Protein AF-A0AAD6DIY9-F1 (afdb_monomer_lite)

InterPro domains:
  IPR036188 FAD/NAD(P)-binding domain superfamily [G3DSA:3.50.50.60] (58-251)
  IPR036188 FAD/NAD(P)-binding domain superfamily [SSF51905] (36-240)

Structure (mmCIF, N/CA/C/O backbone):
data_AF-A0AAD6DIY9-F1
#
_entry.id   AF-A0AAD6DIY9-F1
#
loop_
_atom_site.group_PDB
_atom_site.id
_atom_site.type_symbol
_atom_site.label_atom_id
_atom_site.label_alt_id
_atom_site.label_comp_id
_atom_site.label_asym_id
_atom_site.label_entity_id
_atom_site.label_seq_id
_atom_site.pdbx_PDB_ins_code
_atom_site.Cartn_x
_atom_site.Cartn_y
_atom_site.Cartn_z
_atom_site.occupancy
_atom_site.B_iso_or_equiv
_atom_site.auth_seq_id
_atom_site.auth_comp_id
_atom_site.auth_asym_id
_atom_site.auth_atom_id
_atom_site.pdbx_PDB_model_num
ATOM 1 N N . MET A 1 1 ? 6.997 5.566 13.241 1.00 84.62 1 MET A N 1
ATOM 2 C CA . MET A 1 1 ? 6.809 5.668 14.706 1.00 84.62 1 MET A CA 1
ATOM 3 C C . MET A 1 1 ? 7.403 4.411 15.319 1.00 84.62 1 MET A C 1
ATOM 5 O O . MET A 1 1 ? 6.908 3.325 15.034 1.00 84.62 1 MET A O 1
ATOM 9 N N . TYR A 1 2 ? 8.516 4.546 16.038 1.00 92.19 2 TYR A N 1
ATOM 10 C CA . TYR A 1 2 ? 9.198 3.411 16.667 1.00 92.19 2 TYR A CA 1
ATOM 11 C C . TYR A 1 2 ? 8.390 2.888 17.855 1.00 92.19 2 TYR A C 1
ATOM 13 O O . TYR A 1 2 ? 7.738 3.678 18.546 1.00 92.19 2 TYR A O 1
ATOM 21 N N . LYS A 1 3 ? 8.449 1.575 18.084 1.00 91.19 3 LYS A N 1
ATOM 22 C CA . LYS A 1 3 ? 7.946 0.966 19.320 1.00 91.19 3 LYS A CA 1
ATOM 23 C C . LYS A 1 3 ? 8.728 1.502 20.509 1.00 91.19 3 LYS A C 1
ATOM 25 O O . LYS A 1 3 ? 9.908 1.821 20.369 1.00 91.19 3 LYS A O 1
ATOM 30 N N . ASP A 1 4 ? 8.047 1.643 21.640 1.00 89.19 4 ASP A N 1
ATOM 31 C CA . ASP A 1 4 ? 8.627 2.014 22.938 1.00 89.19 4 ASP A CA 1
ATOM 32 C C . ASP A 1 4 ? 9.376 3.358 22.970 1.00 89.19 4 ASP A C 1
ATOM 34 O O . ASP A 1 4 ? 10.025 3.706 23.953 1.00 89.19 4 ASP A O 1
ATOM 38 N N . HIS A 1 5 ? 9.260 4.159 21.910 1.00 93.88 5 HIS A N 1
ATOM 39 C CA . HIS A 1 5 ? 9.851 5.485 21.856 1.00 93.88 5 HIS A CA 1
ATOM 40 C C . HIS A 1 5 ? 9.106 6.428 22.820 1.00 93.88 5 HIS A C 1
ATOM 42 O O . HIS A 1 5 ? 7.873 6.408 22.835 1.00 93.88 5 HIS A O 1
ATOM 48 N N . PRO A 1 6 ? 9.780 7.339 23.551 1.00 94.62 6 PRO A N 1
ATOM 49 C CA . PRO A 1 6 ? 9.115 8.228 24.514 1.00 94.62 6 PRO A CA 1
ATOM 50 C C . PRO A 1 6 ? 7.932 9.018 23.931 1.00 94.62 6 PRO A C 1
ATOM 52 O O . PRO A 1 6 ? 6.869 9.099 24.538 1.00 94.62 6 PRO A O 1
ATOM 55 N N . MET A 1 7 ? 8.066 9.531 22.701 1.00 92.69 7 MET A N 1
ATOM 56 C CA . MET A 1 7 ? 6.950 10.188 21.994 1.00 92.69 7 MET A CA 1
ATOM 57 C C . MET A 1 7 ? 5.753 9.260 21.735 1.00 92.69 7 MET A C 1
ATOM 59 O O . MET A 1 7 ? 4.614 9.712 21.753 1.00 92.69 7 MET A O 1
ATOM 63 N N . GLN A 1 8 ? 5.994 7.973 21.478 1.00 93.38 8 GLN A N 1
ATOM 64 C CA . GLN A 1 8 ? 4.938 6.988 21.252 1.00 93.38 8 GLN A CA 1
ATOM 65 C C . GLN A 1 8 ? 4.194 6.688 22.562 1.00 93.38 8 GLN A C 1
ATOM 67 O O . GLN A 1 8 ? 2.964 6.650 22.563 1.00 93.38 8 GLN A O 1
ATOM 72 N N . GLN A 1 9 ? 4.916 6.556 23.677 1.00 92.56 9 GLN A N 1
ATOM 73 C CA . GLN A 1 9 ? 4.319 6.384 25.004 1.00 92.56 9 GLN A CA 1
ATOM 74 C C . GLN A 1 9 ? 3.496 7.615 25.409 1.00 92.56 9 GLN A C 1
ATOM 76 O O . GLN A 1 9 ? 2.357 7.477 25.854 1.00 92.56 9 GLN A O 1
ATOM 81 N N . GLY A 1 10 ? 4.031 8.818 25.170 1.00 94.25 10 GLY A N 1
ATOM 82 C CA . GLY A 1 10 ? 3.307 10.073 25.377 1.00 94.25 10 GLY A CA 1
ATOM 83 C C . GLY A 1 10 ? 2.039 10.165 24.523 1.00 94.25 10 GLY A C 1
ATOM 84 O O . GLY A 1 10 ? 0.981 10.525 25.033 1.00 94.25 10 GLY A O 1
ATOM 85 N N . LEU A 1 11 ? 2.107 9.758 23.250 1.00 93.62 11 LEU A N 1
ATOM 86 C CA . LEU A 1 11 ? 0.934 9.695 22.377 1.00 93.62 11 LEU A CA 1
ATOM 87 C C . LEU A 1 11 ? -0.108 8.691 22.890 1.00 93.62 11 LEU A C 1
ATOM 89 O O . LEU A 1 11 ? -1.295 8.997 22.870 1.00 93.62 11 LEU A O 1
ATOM 93 N N . LYS A 1 12 ? 0.311 7.518 23.382 1.00 92.94 12 LYS A N 1
ATOM 94 C CA . LYS A 1 12 ? -0.602 6.534 23.988 1.00 92.94 12 LYS A CA 1
ATOM 95 C C . LYS A 1 12 ? -1.336 7.123 25.190 1.00 92.94 12 LYS A C 1
ATOM 97 O O . LYS A 1 12 ? -2.553 6.978 25.272 1.00 92.94 12 LYS A O 1
ATOM 102 N N . ALA A 1 13 ? -0.619 7.808 26.080 1.00 93.56 13 ALA A N 1
ATOM 103 C CA . ALA A 1 13 ? -1.216 8.470 27.236 1.00 93.56 13 ALA A CA 1
ATOM 104 C C . ALA A 1 13 ? -2.209 9.567 26.817 1.00 93.56 13 ALA A C 1
ATOM 106 O O . ALA A 1 13 ? -3.333 9.586 27.311 1.00 93.56 13 ALA A O 1
ATOM 107 N N . LEU A 1 14 ? -1.835 10.419 25.854 1.00 94.56 14 LEU A N 1
ATOM 108 C CA . LEU A 1 14 ? -2.702 11.483 25.343 1.00 94.56 14 LEU A CA 1
ATOM 109 C C . LEU A 1 14 ? -3.972 10.928 24.686 1.00 94.56 14 LEU A C 1
ATOM 111 O O . LEU A 1 14 ? -5.070 11.390 24.987 1.00 94.56 14 LEU A O 1
ATOM 115 N N . CYS A 1 15 ? -3.839 9.924 23.813 1.00 93.62 15 CYS A N 1
ATOM 116 C CA . CYS A 1 15 ? -4.988 9.275 23.184 1.00 93.62 15 CYS A CA 1
ATOM 117 C C . CYS A 1 15 ? -5.909 8.650 24.235 1.00 93.62 15 CYS A C 1
ATOM 119 O O . CYS A 1 15 ? -7.122 8.822 24.150 1.00 93.62 15 CYS A O 1
ATOM 121 N N . ARG A 1 16 ? -5.348 7.969 25.242 1.00 93.38 16 ARG A N 1
ATOM 122 C CA . ARG A 1 16 ? -6.137 7.376 26.325 1.00 93.38 16 ARG A CA 1
ATOM 123 C C . ARG A 1 16 ? -6.906 8.438 27.108 1.00 93.38 16 ARG A C 1
ATOM 125 O O . ARG A 1 16 ? -8.111 8.292 27.266 1.00 93.38 16 ARG A O 1
ATOM 132 N N . GLN A 1 17 ? -6.241 9.516 27.521 1.00 94.69 17 GLN A N 1
ATOM 133 C CA . GLN A 1 17 ? -6.885 10.617 28.236 1.00 94.69 17 GLN A CA 1
ATOM 134 C C . GLN A 1 17 ? -8.038 11.222 27.418 1.00 94.69 17 GLN A C 1
ATOM 136 O O . GLN A 1 17 ? -9.142 11.385 27.928 1.00 94.69 17 GLN A O 1
ATOM 141 N N . GLN A 1 18 ? -7.810 11.507 26.132 1.00 94.12 18 GLN A N 1
ATOM 142 C CA . GLN A 1 18 ? -8.850 12.051 25.255 1.00 94.12 18 GLN A CA 1
ATOM 143 C C . GLN A 1 18 ? -10.039 11.098 25.102 1.00 94.12 18 GLN A C 1
ATOM 145 O O . GLN A 1 18 ? -11.187 11.539 25.086 1.00 94.12 18 GLN A O 1
ATOM 150 N N . MET A 1 19 ? -9.784 9.793 24.986 1.00 94.19 19 MET A N 1
ATOM 151 C CA . MET A 1 19 ? -10.850 8.794 24.920 1.00 94.19 19 MET A CA 1
ATOM 152 C C . MET A 1 19 ? -11.655 8.754 26.221 1.00 94.19 19 MET A C 1
ATOM 154 O O . MET A 1 19 ? -12.880 8.786 26.155 1.00 94.19 19 MET A O 1
ATOM 158 N N . GLU A 1 20 ? -10.992 8.749 27.382 1.00 94.44 20 GLU A N 1
ATOM 159 C CA . GLU A 1 20 ? -11.628 8.776 28.710 1.00 94.44 20 GLU A CA 1
ATOM 160 C C . GLU A 1 20 ? -12.515 10.018 28.902 1.00 94.44 20 GLU A C 1
ATOM 162 O O . GLU A 1 20 ? -13.628 9.921 29.421 1.00 94.44 20 GLU A O 1
ATOM 167 N N . GLU A 1 21 ? -12.058 11.185 28.444 1.00 94.69 21 GLU A N 1
ATOM 168 C CA . GLU A 1 21 ? -12.837 12.425 28.483 1.00 94.69 21 GLU A CA 1
ATOM 169 C C . GLU A 1 21 ? -14.088 12.346 27.596 1.00 94.69 21 GLU A C 1
ATOM 171 O O . GLU A 1 21 ? -15.182 12.692 28.049 1.00 94.69 21 GLU A O 1
ATOM 176 N N . ARG A 1 22 ? -13.953 11.847 26.361 1.00 94.31 22 ARG A N 1
ATOM 177 C CA . ARG A 1 22 ? -15.054 11.787 25.383 1.00 94.31 22 ARG A CA 1
ATOM 178 C C . ARG A 1 22 ? -16.129 10.758 25.728 1.00 94.31 22 ARG A C 1
ATOM 180 O O . ARG A 1 22 ? -17.297 10.984 25.428 1.00 94.31 22 ARG A O 1
ATOM 187 N N . VAL A 1 23 ? -15.773 9.650 26.381 1.00 94.81 23 VAL A N 1
ATOM 188 C CA . VAL A 1 23 ? -16.751 8.612 26.765 1.00 94.81 23 VAL A CA 1
ATOM 189 C C . VAL A 1 23 ? -17.427 8.866 28.112 1.00 94.81 23 VAL A C 1
ATOM 191 O O . VAL A 1 23 ? -18.332 8.122 28.477 1.00 94.81 23 VAL A O 1
ATOM 194 N N . ARG A 1 24 ? -17.048 9.918 28.853 1.00 92.06 24 ARG A N 1
ATOM 195 C CA . ARG A 1 24 ? -17.583 10.208 30.198 1.00 92.06 24 ARG A CA 1
ATOM 196 C C . ARG A 1 24 ? -19.111 10.338 30.241 1.00 92.06 24 ARG A C 1
ATOM 198 O O . ARG A 1 24 ? -19.715 10.052 31.268 1.00 92.06 24 ARG A O 1
ATOM 205 N N . GLY A 1 25 ? -19.731 10.789 29.150 1.00 90.00 25 GLY A N 1
ATOM 206 C CA . GLY A 1 25 ? -21.188 10.916 29.040 1.00 90.00 25 GLY A CA 1
ATOM 207 C C . GLY A 1 25 ? -21.929 9.601 28.772 1.00 90.00 25 GLY A C 1
ATOM 208 O O . GLY A 1 25 ? -23.158 9.590 28.810 1.00 90.00 25 GLY A O 1
ATOM 209 N N . ASN A 1 26 ? -21.217 8.506 28.490 1.00 93.31 26 ASN A N 1
ATOM 210 C CA . ASN A 1 26 ? -21.827 7.221 28.182 1.00 93.31 26 ASN A CA 1
ATOM 211 C C . ASN A 1 26 ? -22.249 6.497 29.472 1.00 93.31 26 ASN A C 1
ATOM 213 O O . ASN A 1 26 ? -21.460 6.344 30.404 1.00 93.31 26 ASN A O 1
ATOM 217 N N . LYS A 1 27 ? -23.514 6.070 29.523 1.00 92.00 27 LYS A N 1
ATOM 218 C CA . LYS A 1 27 ? -24.125 5.426 30.695 1.00 92.00 27 LYS A CA 1
ATOM 219 C C . LYS A 1 27 ? -23.908 3.908 30.726 1.00 92.00 27 LYS A C 1
ATOM 221 O O . LYS A 1 27 ? -24.185 3.298 31.756 1.00 92.00 27 LYS A O 1
ATOM 226 N N . ASP A 1 28 ? -23.448 3.305 29.629 1.00 94.00 28 ASP A N 1
ATOM 227 C CA . ASP A 1 28 ? -23.211 1.867 29.516 1.00 94.00 28 ASP A CA 1
ATOM 228 C C . ASP A 1 28 ? -21.757 1.522 29.914 1.00 94.00 28 ASP A C 1
ATOM 230 O O . ASP A 1 28 ? -20.812 1.832 29.176 1.00 94.00 28 ASP A O 1
ATOM 234 N N . PRO A 1 29 ? -21.541 0.879 31.081 1.00 92.94 29 PRO A N 1
ATOM 235 C CA . PRO A 1 29 ? -20.202 0.550 31.556 1.00 92.94 29 PRO A CA 1
ATOM 236 C C . PRO A 1 29 ? -19.492 -0.499 30.689 1.00 92.94 29 PRO A C 1
ATOM 238 O O . PRO A 1 29 ? -18.260 -0.489 30.636 1.00 92.94 29 PRO A O 1
ATOM 241 N N . GLU A 1 30 ? -20.221 -1.383 29.996 1.00 93.25 30 GLU A N 1
ATOM 242 C CA . GLU A 1 30 ? -19.615 -2.359 29.085 1.00 93.25 30 GLU A CA 1
ATOM 243 C C . GLU A 1 30 ? -19.040 -1.642 27.861 1.00 93.25 30 GLU A C 1
ATOM 245 O O . GLU A 1 30 ? -17.882 -1.870 27.500 1.00 93.25 30 GLU A O 1
ATOM 250 N N . VAL A 1 31 ? -19.798 -0.710 27.274 1.00 93.38 31 VAL A N 1
ATOM 251 C CA . VAL A 1 31 ? -19.335 0.110 26.145 1.00 93.38 31 VAL A CA 1
ATOM 252 C C . VAL A 1 31 ? -18.095 0.916 26.514 1.00 93.38 31 VAL A C 1
ATOM 254 O O . VAL A 1 31 ? -17.092 0.866 25.797 1.00 93.38 31 VAL A O 1
ATOM 257 N N . VAL A 1 32 ? -18.129 1.620 27.650 1.00 94.44 32 VAL A N 1
ATOM 258 C CA . VAL A 1 32 ? -16.983 2.404 28.135 1.00 94.44 32 VAL A CA 1
ATOM 259 C C . VAL A 1 32 ? -15.761 1.508 28.327 1.00 94.44 32 VAL A C 1
ATOM 261 O O . VAL A 1 32 ? -14.676 1.835 27.842 1.00 94.44 32 VAL A O 1
ATOM 264 N N . SER A 1 33 ? -15.930 0.352 28.975 1.00 93.62 33 SER A N 1
ATOM 265 C CA . SER A 1 33 ? -14.833 -0.592 29.186 1.00 93.62 33 SER A CA 1
ATOM 266 C C . SER A 1 33 ? -14.247 -1.084 27.863 1.00 93.62 33 SER A C 1
ATOM 268 O O . SER A 1 33 ? -13.029 -1.084 27.715 1.00 93.62 33 SER A O 1
ATOM 270 N N . ARG A 1 34 ? -15.078 -1.460 26.884 1.00 91.81 34 ARG A N 1
ATOM 271 C CA . ARG A 1 34 ? -14.623 -1.959 25.575 1.00 91.81 34 ARG A CA 1
ATOM 272 C C . ARG A 1 34 ? -13.898 -0.905 24.747 1.00 91.81 34 ARG A C 1
ATOM 274 O O . ARG A 1 34 ? -12.965 -1.245 24.026 1.00 91.81 34 ARG A O 1
ATOM 281 N N . ILE A 1 35 ? -14.310 0.357 24.842 1.00 91.38 35 ILE A N 1
ATOM 282 C CA . ILE A 1 35 ? -13.635 1.460 24.151 1.00 91.38 35 ILE A CA 1
ATOM 283 C C . ILE A 1 35 ? -12.256 1.726 24.771 1.00 91.38 35 ILE A C 1
ATOM 285 O O . ILE A 1 35 ? -11.305 1.984 24.038 1.00 91.38 35 ILE A O 1
ATOM 289 N N . LEU A 1 36 ? -12.132 1.669 26.101 1.00 92.00 36 LEU A N 1
ATOM 290 C CA . LEU A 1 36 ? -10.892 2.010 26.815 1.00 92.00 36 LEU A CA 1
ATOM 291 C C . LEU A 1 36 ? -9.889 0.847 26.933 1.00 92.00 36 LEU A C 1
ATOM 293 O O . LEU A 1 36 ? -8.706 1.081 27.206 1.00 92.00 36 LEU A O 1
ATOM 297 N N . ASP A 1 37 ? -10.336 -0.389 26.716 1.00 89.06 37 ASP A N 1
ATOM 298 C CA . ASP A 1 37 ? -9.524 -1.610 26.775 1.00 89.06 37 ASP A CA 1
ATOM 299 C C . ASP A 1 37 ? -8.771 -1.877 25.457 1.00 89.06 37 ASP A C 1
ATOM 301 O O . ASP A 1 37 ? -8.967 -2.879 24.767 1.00 89.06 37 ASP A O 1
ATOM 305 N N . LEU A 1 38 ? -7.918 -0.927 25.058 1.00 81.75 38 LEU A N 1
ATOM 306 C CA . LEU A 1 38 ? -7.052 -1.068 23.886 1.00 81.75 38 LEU A CA 1
ATOM 307 C C . LEU A 1 38 ? -5.639 -1.495 24.295 1.00 81.75 38 LEU A C 1
ATOM 309 O O . LEU A 1 38 ? -4.821 -0.673 24.716 1.00 81.75 38 LEU A O 1
ATOM 313 N N . ASP A 1 39 ? -5.322 -2.772 24.076 1.00 82.50 39 ASP A N 1
ATOM 314 C CA . ASP A 1 39 ? -3.988 -3.340 24.315 1.00 82.50 39 ASP A CA 1
ATOM 315 C C . ASP A 1 39 ? -3.053 -3.225 23.095 1.00 82.50 39 ASP A C 1
ATOM 317 O O . ASP A 1 39 ? -2.378 -4.160 22.668 1.00 82.50 39 ASP A O 1
ATOM 321 N N . PHE A 1 40 ? -3.045 -2.056 22.452 1.00 89.06 40 PHE A N 1
ATOM 322 C CA . PHE A 1 40 ? -2.091 -1.764 21.386 1.00 89.06 40 PHE A CA 1
ATOM 323 C C . PHE A 1 40 ? -1.730 -0.284 21.330 1.00 89.06 40 PHE A C 1
ATOM 325 O O . PHE A 1 40 ? -2.405 0.591 21.871 1.00 89.06 40 PHE A O 1
ATOM 332 N N . ASN A 1 41 ? -0.618 -0.002 20.666 1.00 92.44 41 ASN A N 1
ATOM 333 C CA . ASN A 1 41 ? -0.085 1.342 20.539 1.00 92.44 41 ASN A CA 1
ATOM 334 C C . ASN A 1 41 ? -0.791 2.137 19.424 1.00 92.44 41 ASN A C 1
ATOM 336 O O . ASN A 1 41 ? -1.072 1.571 18.357 1.00 92.44 41 ASN A O 1
ATOM 340 N N . PRO A 1 42 ? -1.028 3.455 19.607 1.00 92.75 42 PRO A N 1
ATOM 341 C CA . PRO A 1 42 ? -1.477 4.320 18.520 1.00 92.75 42 PRO A CA 1
ATOM 342 C C . PRO A 1 42 ? -0.571 4.165 17.294 1.00 92.75 42 PRO A C 1
ATOM 344 O O . PRO A 1 42 ? 0.652 4.156 17.411 1.00 92.75 42 PRO A O 1
ATOM 347 N N . GLY A 1 43 ? -1.174 4.002 16.117 1.00 91.31 43 GLY A N 1
ATOM 348 C CA . GLY A 1 43 ? -0.458 3.728 14.869 1.00 91.31 43 GLY A CA 1
ATOM 349 C C . GLY A 1 43 ? -0.344 2.246 14.492 1.00 91.31 43 GLY A C 1
ATOM 350 O O . GLY A 1 43 ? -0.101 1.965 13.319 1.00 91.31 43 GLY A O 1
ATOM 351 N N . CYS A 1 44 ? -0.598 1.293 15.404 1.00 93.81 44 CYS A N 1
ATOM 352 C CA . CYS A 1 44 ? -0.703 -0.133 15.036 1.00 93.81 44 CYS A CA 1
ATOM 353 C C . CYS A 1 44 ? -1.832 -0.380 14.013 1.00 93.81 44 CYS A C 1
ATOM 355 O O . CYS A 1 44 ? -1.732 -1.225 13.118 1.00 93.81 44 CYS A O 1
ATOM 357 N N . ARG A 1 45 ? -2.887 0.436 14.101 1.00 92.44 45 ARG A N 1
ATOM 358 C CA . ARG A 1 45 ? -3.901 0.662 13.063 1.00 92.44 45 ARG A CA 1
ATOM 359 C C . ARG A 1 45 ? -3.872 2.132 12.647 1.00 92.44 45 ARG A C 1
ATOM 361 O O . ARG A 1 45 ? -3.308 2.969 13.355 1.00 92.44 45 ARG A O 1
ATOM 368 N N . ARG A 1 46 ? -4.480 2.457 11.501 1.00 91.25 46 ARG A N 1
ATOM 369 C CA . ARG A 1 46 ? -4.702 3.859 11.106 1.00 91.25 46 ARG A CA 1
ATOM 370 C C . ARG A 1 46 ? -5.514 4.547 12.205 1.00 91.25 46 ARG A C 1
ATOM 372 O O . ARG A 1 46 ? -6.453 3.947 12.715 1.00 91.25 46 ARG A O 1
ATOM 379 N N . LEU A 1 47 ? -5.118 5.759 12.588 1.00 90.12 47 LEU A N 1
ATOM 380 C CA . LEU A 1 47 ? -5.779 6.478 13.675 1.00 90.12 47 LEU A CA 1
ATOM 381 C C . LEU A 1 47 ? -7.229 6.798 13.296 1.00 90.12 47 LEU A C 1
ATOM 383 O O . LEU A 1 47 ? -7.496 7.377 12.245 1.00 90.12 47 LEU A O 1
ATOM 387 N N . THR A 1 48 ? -8.128 6.385 14.177 1.00 88.50 48 THR A N 1
ATOM 388 C CA . THR A 1 48 ? -9.586 6.527 14.134 1.00 88.50 48 THR A CA 1
ATOM 389 C C . THR A 1 48 ? -10.076 6.519 15.586 1.00 88.50 48 THR A C 1
ATOM 391 O O . THR A 1 48 ? -9.372 5.949 16.428 1.00 88.50 48 THR A O 1
ATOM 394 N N . PRO A 1 49 ? -11.274 7.027 15.903 1.00 86.75 49 PRO A N 1
ATOM 395 C CA . PRO A 1 49 ? -12.279 7.629 15.023 1.00 86.75 49 PRO A CA 1
ATOM 396 C C . PRO A 1 49 ? -12.159 9.163 14.923 1.00 86.75 49 PRO A C 1
ATOM 398 O O . PRO A 1 49 ? -11.279 9.764 15.533 1.00 86.75 49 PRO A O 1
ATOM 401 N N . GLY A 1 50 ? -13.016 9.783 14.106 1.00 87.94 50 GLY A N 1
ATOM 402 C CA . GLY A 1 50 ? -13.122 11.242 13.990 1.00 87.94 50 GLY A CA 1
ATOM 403 C C . GLY A 1 50 ? -13.952 11.878 15.111 1.00 87.94 50 GLY A C 1
ATOM 404 O O . GLY A 1 50 ? -14.428 11.198 16.021 1.00 87.94 50 GLY A O 1
ATOM 405 N N . GLU A 1 51 ? -14.135 13.195 15.031 1.00 90.19 51 GLU A N 1
ATOM 406 C CA . GLU A 1 51 ? -14.937 13.955 15.994 1.00 90.19 51 GLU A CA 1
ATOM 407 C C . GLU A 1 51 ? -16.388 13.452 16.071 1.00 90.19 51 GLU A C 1
ATOM 409 O O . GLU A 1 51 ? -17.001 13.136 15.053 1.00 90.19 51 GLU A O 1
ATOM 414 N N . GLY A 1 52 ? -16.933 13.372 17.289 1.00 93.06 52 GLY A N 1
ATOM 415 C CA . GLY A 1 52 ? -18.328 13.009 17.548 1.00 93.06 52 GLY A CA 1
ATOM 416 C C . GLY A 1 52 ? -18.616 11.506 17.566 1.00 93.06 52 GLY A C 1
ATOM 417 O O . GLY A 1 52 ? -19.691 11.106 18.004 1.00 93.06 52 GLY A O 1
ATOM 418 N N . TYR A 1 53 ? -17.687 10.655 17.118 1.00 94.12 53 TYR A N 1
ATOM 419 C CA . TYR A 1 53 ? -17.934 9.213 17.036 1.00 94.12 53 TYR A CA 1
ATOM 420 C C . TYR A 1 53 ? -18.047 8.545 18.409 1.00 94.12 53 TYR A C 1
ATOM 422 O O . TYR A 1 53 ? -18.922 7.711 18.611 1.00 94.12 53 TYR A O 1
ATOM 430 N N . LEU A 1 54 ? -17.167 8.885 19.358 1.00 93.94 54 LEU A N 1
ATOM 431 C CA . LEU A 1 54 ? -17.200 8.266 20.689 1.00 93.94 54 LEU A CA 1
ATOM 432 C C . LEU A 1 54 ? -18.410 8.756 21.492 1.00 93.94 54 LEU A C 1
ATOM 434 O O . LEU A 1 54 ? -19.038 7.985 22.212 1.00 93.94 54 LEU A O 1
ATOM 438 N N . GLU A 1 55 ? -18.755 10.028 21.318 1.00 94.25 55 GLU A N 1
ATOM 439 C CA . GLU A 1 55 ? -19.895 10.692 21.937 1.00 94.25 55 GLU A CA 1
ATOM 440 C C . GLU A 1 55 ? -21.227 10.164 21.387 1.00 94.25 55 GLU A C 1
ATOM 442 O O . GLU A 1 55 ? -22.212 10.095 22.121 1.00 94.25 55 GLU A O 1
ATOM 447 N N . ALA A 1 56 ? -21.261 9.728 20.121 1.00 94.25 56 ALA A N 1
ATOM 448 C CA . ALA A 1 56 ? -22.460 9.177 19.495 1.00 94.25 56 ALA A CA 1
ATOM 449 C C . ALA A 1 56 ? -23.024 7.965 20.253 1.00 94.25 56 ALA A C 1
ATOM 451 O O . ALA A 1 56 ? -24.243 7.798 20.295 1.00 94.25 56 ALA A O 1
ATOM 452 N N . PHE A 1 57 ? -22.165 7.167 20.898 1.00 92.75 57 PHE A N 1
ATOM 453 C CA . PHE A 1 57 ? -22.577 6.001 21.684 1.00 92.75 57 PHE A CA 1
ATOM 454 C C . PHE A 1 57 ? -23.270 6.344 23.006 1.00 92.75 57 PHE A C 1
ATOM 456 O O . PHE A 1 57 ? -23.788 5.443 23.655 1.00 92.75 57 PHE A O 1
ATOM 463 N N . ALA A 1 58 ? -23.277 7.613 23.425 1.00 93.31 58 ALA A N 1
ATOM 464 C CA . ALA A 1 58 ? -24.019 8.055 24.604 1.00 93.31 58 ALA A CA 1
ATOM 465 C C . ALA A 1 58 ? -25.490 8.397 24.299 1.00 93.31 58 ALA A C 1
ATOM 467 O O . ALA A 1 58 ? -26.251 8.661 25.230 1.00 93.31 58 ALA A O 1
ATOM 468 N N . ASN A 1 59 ? -25.896 8.429 23.022 1.00 93.88 59 ASN A N 1
ATOM 469 C CA . ASN A 1 59 ? -27.288 8.691 22.662 1.00 93.88 59 ASN A CA 1
ATOM 470 C C . ASN A 1 59 ? -28.189 7.508 23.024 1.00 93.88 59 ASN A C 1
ATOM 472 O O . ASN A 1 59 ? -27.846 6.357 22.770 1.00 93.88 59 ASN A O 1
ATOM 476 N N . ASP A 1 60 ? -29.398 7.805 23.504 1.00 93.50 60 ASP A N 1
ATOM 477 C CA . ASP A 1 60 ? -30.371 6.785 23.919 1.00 93.50 60 ASP A CA 1
ATOM 478 C C . ASP A 1 60 ? -30.868 5.899 22.748 1.00 93.50 60 ASP A C 1
ATOM 480 O O . ASP A 1 60 ? -31.478 4.857 22.975 1.00 93.50 60 ASP A O 1
ATOM 484 N N . ASN A 1 61 ? -30.613 6.288 21.490 1.00 94.00 61 ASN A N 1
ATOM 485 C CA . ASN A 1 61 ? -30.939 5.514 20.285 1.00 94.00 61 ASN A CA 1
ATOM 486 C C . ASN A 1 61 ? -29.749 4.723 19.703 1.00 94.00 61 ASN A C 1
ATOM 488 O O . ASN A 1 61 ? -29.894 4.109 18.646 1.00 94.00 61 ASN A O 1
ATOM 492 N N . ALA A 1 62 ? -28.583 4.746 20.353 1.00 93.38 62 ALA A N 1
ATOM 493 C CA . ALA A 1 62 ? -27.408 3.989 19.943 1.00 93.38 62 ALA A CA 1
ATOM 494 C C . ALA A 1 62 ? -27.235 2.758 20.839 1.00 93.38 62 ALA A C 1
ATOM 496 O O . ALA A 1 62 ? -27.187 2.865 22.061 1.00 93.38 62 ALA A O 1
ATOM 497 N N . VAL A 1 63 ? -27.102 1.582 20.225 1.00 90.88 63 VAL A N 1
ATOM 498 C CA . VAL A 1 63 ? -26.843 0.323 20.934 1.00 90.88 63 VAL A CA 1
ATOM 499 C C . VAL A 1 63 ? -25.634 -0.346 20.301 1.00 90.88 63 VAL A C 1
ATOM 501 O O . VAL A 1 63 ? -25.588 -0.540 19.086 1.00 90.88 63 VAL A O 1
ATOM 504 N N . MET A 1 64 ? -24.650 -0.705 21.121 1.00 91.69 64 MET A N 1
ATOM 505 C CA . MET A 1 64 ? -23.500 -1.489 20.681 1.00 91.69 64 MET A CA 1
ATOM 506 C C . MET A 1 64 ? -23.727 -2.964 20.999 1.00 91.69 64 MET A C 1
ATOM 508 O O . MET A 1 64 ? -24.131 -3.315 22.101 1.00 91.69 64 MET A O 1
ATOM 512 N N . SER A 1 65 ? -23.429 -3.832 20.036 1.00 90.19 65 SER A N 1
ATOM 513 C CA . SER A 1 65 ? -23.406 -5.279 20.239 1.00 90.19 65 SER A CA 1
ATOM 514 C C . SER A 1 65 ? -21.988 -5.793 20.023 1.00 90.19 65 SER A C 1
ATOM 516 O O . SER A 1 65 ? -21.386 -5.546 18.979 1.00 90.19 65 SER A O 1
ATOM 518 N N . PHE A 1 66 ? -21.451 -6.505 21.014 1.00 90.75 66 PHE A N 1
ATOM 519 C CA . PHE A 1 66 ? -20.116 -7.118 20.963 1.00 90.75 66 PHE A CA 1
ATOM 520 C C . PHE A 1 66 ? -20.158 -8.614 20.623 1.00 90.75 66 PHE A C 1
ATOM 522 O O . PHE A 1 66 ? -19.118 -9.272 20.569 1.00 90.75 66 PHE A O 1
ATOM 529 N N . LYS A 1 67 ? -21.358 -9.167 20.418 1.00 92.12 67 LYS A N 1
ATOM 530 C CA . LYS A 1 67 ? -21.560 -10.587 20.130 1.00 92.12 67 LYS A CA 1
ATOM 531 C C . LYS A 1 67 ? -21.347 -10.870 18.637 1.00 92.12 67 LYS A C 1
ATOM 533 O O . LYS A 1 67 ? -21.736 -10.046 17.807 1.00 92.12 67 LYS A O 1
ATOM 538 N N . PRO A 1 68 ? -20.751 -12.019 18.266 1.00 95.00 68 PRO A N 1
ATOM 539 C CA . PRO A 1 68 ? -20.567 -12.377 16.864 1.00 95.00 68 PRO A CA 1
ATOM 540 C C . PRO A 1 68 ? -21.898 -12.494 16.115 1.00 95.00 68 PRO A C 1
ATOM 542 O O . PRO A 1 68 ? -22.900 -12.950 16.666 1.00 95.00 68 PRO A O 1
ATOM 545 N N . ILE A 1 69 ? -21.886 -12.128 14.835 1.00 96.12 69 ILE A N 1
ATOM 546 C CA . ILE A 1 69 ? -23.024 -12.313 13.930 1.00 96.12 69 ILE A CA 1
ATOM 547 C C . ILE A 1 69 ? -23.076 -13.783 13.497 1.00 96.12 69 ILE A C 1
ATOM 549 O O . ILE A 1 69 ? -22.069 -14.325 13.046 1.00 96.12 69 ILE A O 1
ATOM 553 N N . GLU A 1 70 ? -24.247 -14.414 13.611 1.00 96.38 70 GLU A N 1
ATOM 554 C CA . GLU A 1 70 ? -24.498 -15.759 13.082 1.00 96.38 70 GLU A CA 1
ATOM 555 C C . GLU A 1 70 ? -24.879 -15.686 11.598 1.00 96.38 70 GLU A C 1
ATOM 557 O O . GLU A 1 70 ? -24.258 -16.339 10.761 1.00 96.38 70 GLU A O 1
ATOM 562 N N . ARG A 1 71 ? -25.899 -14.882 11.262 1.00 96.19 71 ARG A N 1
ATOM 563 C CA . ARG A 1 71 ? -26.368 -14.678 9.882 1.00 96.19 71 ARG A CA 1
ATOM 564 C C . ARG A 1 71 ? -27.268 -13.452 9.745 1.00 96.19 71 ARG A C 1
ATOM 566 O O . ARG A 1 71 ? -27.872 -12.997 10.716 1.00 96.19 71 ARG A O 1
ATOM 573 N N . ILE A 1 72 ? -27.413 -12.981 8.510 1.00 97.00 72 ILE A N 1
ATOM 574 C CA . ILE A 1 72 ? -28.488 -12.064 8.112 1.00 97.00 72 ILE A CA 1
ATOM 575 C C . ILE A 1 72 ? -29.777 -12.884 7.924 1.00 97.00 72 ILE A C 1
ATOM 577 O O . ILE A 1 72 ? -29.741 -14.012 7.420 1.00 97.00 72 ILE A O 1
ATOM 581 N N . THR A 1 73 ? -30.903 -12.341 8.371 1.00 96.62 73 THR A N 1
ATOM 582 C CA . THR A 1 73 ? -32.247 -12.909 8.218 1.00 96.62 73 THR A CA 1
ATOM 583 C C . THR A 1 73 ? -33.093 -12.015 7.311 1.00 96.62 73 THR A C 1
ATOM 585 O O . THR A 1 73 ? -32.635 -10.974 6.850 1.00 96.62 73 THR A O 1
ATOM 588 N N . GLU A 1 74 ? -34.329 -12.426 7.032 1.00 96.69 74 GLU A N 1
ATOM 589 C CA . GLU A 1 74 ? -35.271 -11.613 6.254 1.00 96.69 74 GLU A CA 1
ATOM 590 C C . GLU A 1 74 ? -35.622 -10.294 6.961 1.00 96.69 74 GLU A C 1
ATOM 592 O O . GLU A 1 74 ? -35.823 -9.281 6.300 1.00 96.69 74 GLU A O 1
ATOM 597 N N . GLU A 1 75 ? -35.645 -10.289 8.298 1.00 96.44 75 GLU A N 1
ATOM 598 C CA . GLU A 1 75 ? -36.034 -9.119 9.092 1.00 96.44 75 GLU A CA 1
ATOM 599 C C . GLU A 1 75 ? -34.840 -8.340 9.677 1.00 96.44 75 GLU A C 1
ATOM 601 O O . GLU A 1 75 ? -35.027 -7.233 10.187 1.00 96.44 75 GLU A O 1
ATOM 606 N N . GLY A 1 76 ? -33.617 -8.888 9.647 1.00 96.81 76 GLY A N 1
ATOM 607 C CA . GLY A 1 76 ? -32.441 -8.213 10.201 1.00 96.81 76 GLY A CA 1
ATOM 608 C C . GLY A 1 76 ? -31.215 -9.105 10.413 1.00 96.81 76 GLY A C 1
ATOM 609 O O . GLY A 1 76 ? -30.723 -9.744 9.485 1.00 96.81 76 GLY A O 1
ATOM 610 N N . ILE A 1 77 ? -30.650 -9.090 11.625 1.00 97.12 77 ILE A N 1
ATOM 611 C CA . ILE A 1 77 ? -29.407 -9.798 11.972 1.00 97.12 77 ILE A CA 1
ATOM 612 C C . ILE A 1 77 ? -29.628 -10.676 13.201 1.00 97.12 77 ILE A C 1
ATOM 614 O O . ILE A 1 77 ? -30.062 -10.204 14.253 1.00 97.12 77 ILE A O 1
ATOM 618 N N . ARG A 1 78 ? -29.244 -11.948 13.083 1.00 96.38 78 ARG A N 1
ATOM 619 C CA . ARG A 1 78 ? -29.169 -12.889 14.199 1.00 96.38 78 ARG A CA 1
ATOM 620 C C . ARG A 1 78 ? -27.740 -12.974 14.719 1.00 96.38 78 ARG A C 1
ATOM 622 O O . ARG A 1 78 ? -26.805 -13.181 13.941 1.00 96.38 78 ARG A O 1
ATOM 629 N N . ILE A 1 79 ? -27.581 -12.832 16.028 1.00 95.56 79 ILE A N 1
ATOM 630 C CA . ILE A 1 79 ? -26.298 -12.996 16.717 1.00 95.56 79 ILE A CA 1
ATOM 631 C C . ILE A 1 79 ? -26.160 -14.410 17.290 1.00 95.56 79 ILE A C 1
ATOM 633 O O . ILE A 1 79 ? -27.148 -15.119 17.499 1.00 95.56 79 ILE A O 1
ATOM 637 N N . VAL A 1 80 ? -24.918 -14.825 17.531 1.00 91.50 80 VAL A N 1
ATOM 638 C CA . VAL A 1 80 ? -24.607 -16.104 18.177 1.00 91.50 80 VAL A CA 1
ATOM 639 C C . VAL A 1 80 ? -25.165 -16.084 19.598 1.00 91.50 80 VAL A C 1
ATOM 641 O O . VAL A 1 80 ? -24.680 -15.293 20.398 1.00 91.50 80 VAL A O 1
ATOM 644 N N . ASP A 1 81 ? -26.112 -16.992 19.875 1.00 83.31 81 ASP A N 1
ATOM 645 C CA . ASP A 1 81 ? -26.997 -17.117 21.061 1.00 83.31 81 ASP A CA 1
ATOM 646 C C . ASP A 1 81 ? -28.499 -16.884 20.790 1.00 83.31 81 ASP A C 1
ATOM 648 O O . ASP A 1 81 ? -29.334 -17.122 21.664 1.00 83.31 81 ASP A O 1
ATOM 652 N N . GLY A 1 82 ? -28.859 -16.560 19.544 1.00 79.00 82 GLY A N 1
ATOM 653 C CA . GLY A 1 82 ? -30.218 -16.695 19.017 1.00 79.00 82 GLY A CA 1
ATOM 654 C C . GLY A 1 82 ? -31.085 -15.443 19.109 1.00 79.00 82 GLY A C 1
ATOM 655 O O . GLY A 1 82 ? -32.199 -15.464 18.576 1.00 79.00 82 GLY A O 1
ATOM 656 N N . GLN A 1 83 ? -30.595 -14.357 19.718 1.00 91.25 83 GLN A N 1
ATOM 657 C CA . GLN A 1 83 ? -31.280 -13.068 19.652 1.00 91.25 83 GLN A CA 1
ATOM 658 C C . GLN A 1 83 ? -31.255 -12.534 18.213 1.00 91.25 83 GLN A C 1
ATOM 660 O O . GLN A 1 83 ? -30.237 -12.573 17.520 1.00 91.25 83 GLN A O 1
ATOM 665 N N . GLU A 1 84 ? -32.400 -12.039 17.756 1.00 94.62 84 GLU A N 1
ATOM 666 C CA . GLU A 1 84 ? -32.551 -11.431 16.441 1.00 94.62 84 GLU A CA 1
ATOM 667 C C . GLU A 1 84 ? -32.894 -9.953 16.601 1.00 94.62 84 GLU A C 1
ATOM 669 O O . GLU A 1 84 ? -33.807 -9.589 17.345 1.00 94.62 84 GLU A O 1
ATOM 674 N N . HIS A 1 85 ? -32.134 -9.104 15.917 1.00 94.56 85 HIS A N 1
ATOM 675 C CA . HIS A 1 85 ? -32.335 -7.664 15.880 1.00 94.56 85 HIS A CA 1
ATOM 676 C C . HIS A 1 85 ? -32.873 -7.285 14.506 1.00 94.56 85 HIS A C 1
ATOM 678 O O . HIS A 1 85 ? -32.234 -7.579 13.494 1.00 94.56 85 HIS A O 1
ATOM 684 N N . LYS A 1 86 ? -34.046 -6.648 14.475 1.00 97.12 86 LYS A N 1
ATOM 685 C CA . LYS A 1 86 ? -34.686 -6.214 13.230 1.00 97.12 86 LYS A CA 1
ATOM 686 C C . LYS A 1 86 ? -34.098 -4.890 12.754 1.00 97.12 86 LYS A C 1
ATOM 688 O O . LYS A 1 86 ? -33.867 -4.003 13.575 1.00 97.12 86 LYS A O 1
ATOM 693 N N . PHE A 1 87 ? -33.888 -4.753 11.447 1.00 97.19 87 PHE A N 1
ATOM 694 C CA . PHE A 1 87 ? -33.328 -3.545 10.842 1.00 97.19 87 PHE A CA 1
ATOM 695 C C . PHE A 1 87 ? -34.003 -3.231 9.510 1.00 97.19 87 PHE A C 1
ATOM 697 O O . PHE A 1 87 ? -34.119 -4.103 8.657 1.00 97.19 87 PHE A O 1
ATOM 704 N N . ASP A 1 88 ? -34.345 -1.961 9.292 1.00 98.00 88 ASP A N 1
ATOM 705 C CA . ASP A 1 88 ? -34.818 -1.481 7.986 1.00 98.00 88 ASP A CA 1
ATOM 706 C C . ASP A 1 88 ? -33.663 -1.284 6.985 1.00 98.00 88 ASP A C 1
ATOM 708 O O . ASP A 1 88 ? -33.859 -1.290 5.771 1.00 98.00 88 ASP A O 1
ATOM 712 N N . MET A 1 89 ? -32.440 -1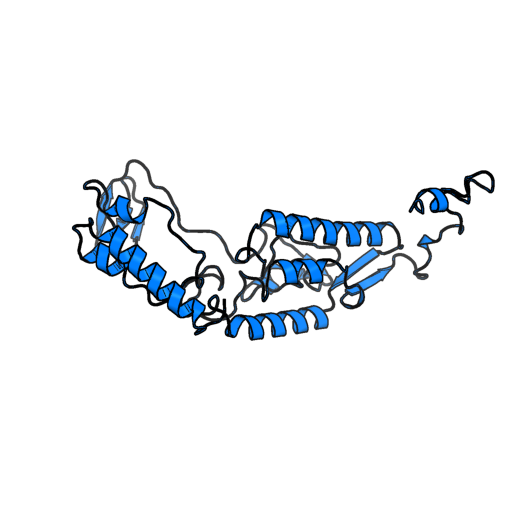.085 7.491 1.00 97.38 89 MET A N 1
ATOM 713 C CA . MET A 1 89 ? -31.231 -0.873 6.696 1.00 97.38 89 MET A CA 1
ATOM 714 C C . MET A 1 89 ? -30.012 -1.475 7.396 1.00 97.38 89 MET A C 1
ATOM 716 O O . MET A 1 89 ? -29.803 -1.264 8.590 1.00 97.38 89 MET A O 1
ATOM 720 N N . ILE A 1 90 ? -29.170 -2.172 6.630 1.00 96.88 90 ILE A N 1
ATOM 721 C CA . ILE A 1 90 ? -27.902 -2.743 7.097 1.00 96.88 90 ILE A CA 1
ATOM 722 C C . ILE A 1 90 ? -26.758 -2.144 6.274 1.00 96.88 90 ILE A C 1
ATOM 724 O O . ILE A 1 90 ? -26.786 -2.180 5.044 1.00 96.88 90 ILE A O 1
ATOM 728 N N . VAL A 1 91 ? -25.734 -1.617 6.952 1.00 97.38 91 VAL A N 1
ATOM 729 C CA . VAL A 1 91 ? -24.518 -1.076 6.322 1.00 97.38 91 VAL A CA 1
ATOM 730 C C . VAL A 1 91 ? -23.319 -1.959 6.672 1.00 97.38 91 VAL A C 1
ATOM 732 O O . VAL A 1 91 ? -22.913 -2.043 7.830 1.00 97.38 91 VAL A O 1
ATOM 735 N N . CYS A 1 92 ? -22.719 -2.604 5.668 1.00 96.25 92 CYS A N 1
ATOM 736 C CA . CYS A 1 92 ? -21.567 -3.491 5.851 1.00 96.25 92 CYS A CA 1
ATOM 737 C C . CYS A 1 92 ? -20.240 -2.715 5.824 1.00 96.25 92 CYS A C 1
ATOM 739 O O . CYS A 1 92 ? -19.645 -2.517 4.768 1.00 96.25 92 CYS A O 1
ATOM 741 N N . ALA A 1 93 ? -19.744 -2.316 6.997 1.00 94.94 93 ALA A N 1
ATOM 742 C CA . ALA A 1 93 ? -18.433 -1.675 7.168 1.00 94.94 93 ALA A CA 1
ATOM 743 C C . ALA A 1 93 ? -17.315 -2.688 7.518 1.00 94.94 93 ALA A C 1
ATOM 745 O O . ALA A 1 93 ? -16.492 -2.447 8.399 1.00 94.94 93 ALA A O 1
ATOM 746 N N . THR A 1 94 ? -17.290 -3.848 6.851 1.00 93.38 94 THR A N 1
ATOM 747 C CA . THR A 1 94 ? -16.439 -5.010 7.201 1.00 93.38 94 THR A CA 1
ATOM 748 C C . THR A 1 94 ? -15.015 -4.962 6.633 1.00 93.38 94 THR A C 1
ATOM 750 O O . THR A 1 94 ? -14.256 -5.914 6.794 1.00 93.38 94 THR A O 1
ATOM 753 N N . GLY A 1 95 ? -14.632 -3.860 5.985 1.00 93.31 95 GLY A N 1
ATOM 754 C CA . GLY A 1 95 ? -13.307 -3.677 5.391 1.00 93.31 95 GLY A CA 1
ATOM 755 C C . GLY A 1 95 ? -13.226 -4.118 3.929 1.00 93.31 95 GLY A C 1
ATOM 756 O O . GLY A 1 95 ? -14.220 -4.092 3.208 1.00 93.31 95 GLY A O 1
ATOM 757 N N . PHE A 1 96 ? -12.017 -4.471 3.492 1.00 92.50 96 PHE A N 1
ATOM 758 C CA . PHE A 1 96 ? -11.678 -4.762 2.097 1.00 92.50 96 PHE A CA 1
ATOM 759 C C . PHE A 1 96 ? -10.780 -5.995 2.000 1.00 92.50 96 PHE A C 1
ATOM 761 O O . PHE A 1 96 ? -10.160 -6.397 2.986 1.00 92.50 96 PHE A O 1
ATOM 768 N N . ASP A 1 97 ? -10.668 -6.548 0.793 1.00 92.31 97 ASP A N 1
ATOM 769 C CA . ASP A 1 97 ? -9.632 -7.522 0.466 1.00 92.31 97 ASP A CA 1
ATOM 770 C C . ASP A 1 97 ? -8.242 -6.860 0.534 1.00 92.31 97 ASP A C 1
ATOM 772 O O . ASP A 1 97 ? -7.966 -5.877 -0.156 1.00 92.31 97 ASP A O 1
ATOM 776 N N . THR A 1 98 ? -7.372 -7.385 1.401 1.00 91.50 98 THR A N 1
ATOM 777 C CA . THR A 1 98 ? -6.006 -6.883 1.619 1.00 91.50 98 THR A CA 1
ATOM 778 C C . THR A 1 98 ? -4.928 -7.841 1.113 1.00 91.50 98 THR A C 1
ATOM 780 O O . THR A 1 98 ? -3.770 -7.739 1.519 1.00 91.50 98 THR A O 1
ATOM 783 N N . THR A 1 99 ? -5.291 -8.776 0.230 1.00 92.44 99 THR A N 1
ATOM 784 C CA . THR A 1 99 ? -4.355 -9.718 -0.407 1.00 92.44 99 THR A CA 1
ATOM 785 C C . THR A 1 99 ? -3.466 -9.052 -1.456 1.00 92.44 99 THR A C 1
ATOM 787 O O . THR A 1 99 ? -2.419 -9.601 -1.786 1.00 92.44 99 THR A O 1
ATOM 790 N N . PHE A 1 100 ? -3.863 -7.874 -1.959 1.00 94.12 100 PHE A N 1
ATOM 791 C CA . PHE A 1 100 ? -3.278 -7.175 -3.114 1.00 94.12 100 PHE A CA 1
ATOM 792 C C . PHE A 1 100 ? -3.435 -7.915 -4.452 1.00 94.12 100 PHE A C 1
ATOM 794 O O . PHE A 1 100 ? -3.066 -7.369 -5.488 1.00 94.12 100 PHE A O 1
ATOM 801 N N . ILE A 1 101 ? -4.000 -9.124 -4.464 1.00 94.56 101 ILE A N 1
ATOM 802 C CA . ILE A 1 101 ? -4.166 -9.916 -5.681 1.00 94.56 101 ILE A CA 1
ATOM 803 C C . ILE A 1 101 ? -5.212 -9.224 -6.574 1.00 94.56 101 ILE A C 1
ATOM 805 O O . ILE A 1 101 ? -6.315 -8.934 -6.105 1.00 94.56 101 ILE A O 1
ATOM 809 N N . PRO A 1 102 ? -4.890 -8.913 -7.845 1.00 92.62 102 PRO A N 1
ATOM 810 C CA . PRO A 1 102 ? -5.853 -8.301 -8.753 1.00 92.62 102 PRO A CA 1
ATOM 811 C C . PRO A 1 102 ? -7.008 -9.262 -9.066 1.00 92.62 102 PRO A C 1
ATOM 813 O O . PRO A 1 102 ? -6.871 -10.478 -8.980 1.00 92.62 102 PRO A O 1
ATOM 816 N N . SER A 1 103 ? -8.147 -8.722 -9.504 1.00 92.88 103 SER A N 1
ATOM 817 C CA . SER A 1 103 ? -9.329 -9.519 -9.872 1.00 92.88 103 SER A CA 1
ATOM 818 C C . SER A 1 103 ? -9.199 -10.273 -11.203 1.00 92.88 103 SER A C 1
ATOM 820 O O . SER A 1 103 ? -10.146 -10.924 -11.641 1.00 92.88 103 SER A O 1
ATOM 822 N N . TRP A 1 104 ? -8.046 -10.173 -11.862 1.00 94.81 104 TRP A N 1
ATOM 823 C CA . TRP A 1 104 ? -7.717 -10.858 -13.105 1.00 94.81 104 TRP A CA 1
ATOM 824 C C . TRP A 1 104 ? -6.415 -11.640 -12.950 1.00 94.81 104 TRP A C 1
ATOM 826 O O . TRP A 1 104 ? -5.555 -11.301 -12.138 1.00 94.81 104 TRP A O 1
ATOM 836 N N . ASP A 1 105 ? -6.239 -12.651 -13.794 1.00 95.50 105 ASP A N 1
ATOM 837 C CA . ASP A 1 105 ? -5.006 -13.425 -13.840 1.00 95.50 105 ASP A CA 1
ATOM 838 C C . ASP A 1 105 ? -3.854 -12.576 -14.390 1.00 95.50 105 ASP A C 1
ATOM 840 O O . ASP A 1 105 ? -3.832 -12.213 -15.569 1.00 95.50 105 ASP A O 1
ATOM 844 N N . LEU A 1 106 ? -2.866 -12.285 -13.540 1.00 95.88 106 LEU A N 1
ATOM 845 C CA . LEU A 1 106 ? -1.603 -11.693 -13.967 1.00 95.88 106 LEU A CA 1
ATOM 846 C C . LEU A 1 106 ? -0.529 -12.779 -14.074 1.00 95.88 106 LEU A C 1
ATOM 848 O O . LEU A 1 106 ? -0.005 -13.260 -13.065 1.00 95.88 106 LEU A O 1
ATOM 852 N N . VAL A 1 107 ? -0.212 -13.143 -15.318 1.00 97.56 107 VAL A N 1
ATOM 853 C CA . VAL A 1 107 ? 0.794 -14.153 -15.662 1.00 97.56 107 VAL A CA 1
ATOM 854 C C . VAL A 1 107 ? 2.009 -13.474 -16.288 1.00 97.56 107 VAL A C 1
ATOM 856 O O . VAL A 1 107 ? 1.910 -12.802 -17.314 1.00 97.56 107 VAL A O 1
ATOM 859 N N . GLY A 1 108 ? 3.157 -13.652 -15.649 1.00 96.38 108 GLY A N 1
ATOM 860 C CA . GLY A 1 108 ? 4.448 -13.121 -16.042 1.00 96.38 108 GLY A CA 1
ATOM 861 C C . GLY A 1 108 ? 5.292 -14.092 -16.867 1.00 96.38 108 GLY A C 1
ATOM 862 O O . GLY A 1 108 ? 4.820 -15.059 -17.473 1.00 96.38 108 GLY A O 1
ATOM 863 N N . ARG A 1 109 ? 6.597 -13.818 -16.894 1.00 95.69 109 ARG A N 1
ATOM 864 C CA . ARG A 1 109 ? 7.595 -14.593 -17.636 1.00 95.69 109 ARG A CA 1
ATOM 865 C C . ARG A 1 109 ? 7.638 -16.038 -17.128 1.00 95.69 109 ARG A C 1
ATOM 867 O O . ARG A 1 109 ? 7.539 -16.293 -15.932 1.00 95.69 109 ARG A O 1
ATOM 874 N N . ASN A 1 110 ? 7.811 -16.985 -18.053 1.00 95.44 110 ASN A N 1
ATOM 875 C CA . ASN A 1 110 ? 7.889 -18.425 -17.767 1.00 95.44 110 ASN A CA 1
ATOM 876 C C . ASN A 1 110 ? 6.676 -18.986 -16.990 1.00 95.44 110 ASN A C 1
ATOM 878 O O . ASN A 1 110 ? 6.812 -19.986 -16.293 1.00 95.44 110 ASN A O 1
ATOM 882 N N . GLY A 1 111 ? 5.502 -18.352 -17.103 1.00 96.88 111 GLY A N 1
ATOM 883 C CA . GLY A 1 111 ? 4.274 -18.806 -16.445 1.00 96.88 111 GLY A CA 1
ATOM 884 C C . GLY A 1 111 ? 4.145 -18.411 -14.972 1.00 96.88 111 GLY A C 1
ATOM 885 O O . GLY A 1 111 ? 3.238 -18.902 -14.310 1.00 96.88 111 GLY A O 1
ATOM 886 N N . ALA A 1 112 ? 5.013 -17.536 -14.449 1.00 96.75 112 ALA A N 1
ATOM 887 C CA . ALA A 1 112 ? 4.908 -17.047 -13.075 1.00 96.75 112 ALA A CA 1
ATOM 888 C C . ALA A 1 112 ? 3.552 -16.361 -12.843 1.00 96.7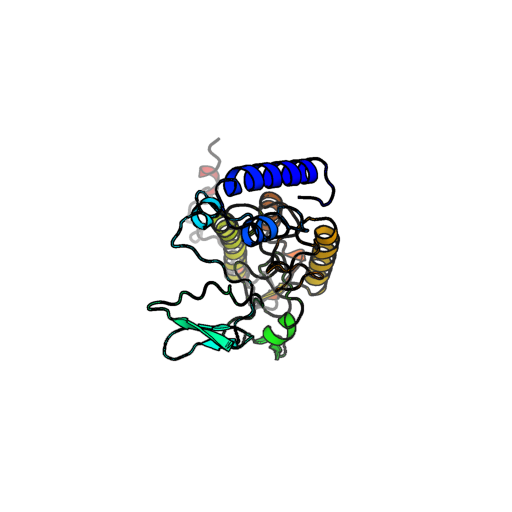5 112 ALA A C 1
ATOM 890 O O . ALA A 1 112 ? 3.208 -15.435 -13.573 1.00 96.75 112 ALA A O 1
ATOM 891 N N . ARG A 1 113 ? 2.788 -16.778 -11.830 1.00 97.38 113 ARG A N 1
ATOM 892 C CA . ARG A 1 113 ? 1.491 -16.164 -11.514 1.00 97.38 113 ARG A CA 1
ATOM 893 C C . ARG A 1 113 ? 1.569 -15.283 -10.268 1.00 97.38 113 ARG A C 1
ATOM 895 O O . ARG A 1 113 ? 2.181 -15.658 -9.267 1.00 97.38 113 ARG A O 1
ATOM 902 N N . LEU A 1 114 ? 0.975 -14.090 -10.329 1.00 95.94 114 LEU A N 1
ATOM 903 C CA . LEU A 1 114 ? 1.042 -13.127 -9.223 1.00 95.94 114 LEU A CA 1
ATOM 904 C C . LEU A 1 114 ? 0.226 -13.580 -8.004 1.00 95.94 114 LEU A C 1
ATOM 906 O O . LEU A 1 114 ? 0.676 -13.410 -6.875 1.00 95.94 114 LEU A O 1
ATOM 910 N N . ASP A 1 115 ? -0.939 -14.183 -8.230 1.00 96.00 115 ASP A N 1
ATOM 911 C CA . ASP A 1 115 ? -1.818 -14.718 -7.185 1.00 96.00 115 ASP A CA 1
ATOM 912 C C . ASP A 1 115 ? -1.126 -15.799 -6.340 1.00 96.00 115 ASP A C 1
ATOM 914 O O . ASP A 1 115 ? -1.219 -15.790 -5.112 1.00 96.00 115 ASP A O 1
ATOM 918 N N . GLU A 1 116 ? -0.355 -16.683 -6.975 1.00 95.69 116 GLU A N 1
ATOM 919 C CA . GLU A 1 116 ? 0.450 -17.693 -6.287 1.00 95.69 116 GLU A CA 1
ATOM 920 C C . GLU A 1 116 ? 1.562 -17.057 -5.448 1.00 95.69 116 GLU A C 1
ATOM 922 O O . GLU A 1 116 ? 1.768 -17.438 -4.293 1.00 95.69 116 GLU A O 1
ATOM 927 N N . ARG A 1 117 ? 2.250 -16.050 -6.000 1.00 93.75 117 ARG A N 1
ATOM 928 C CA . ARG A 1 117 ? 3.337 -15.336 -5.312 1.00 93.75 117 ARG A CA 1
ATOM 929 C C . ARG A 1 117 ? 2.842 -14.529 -4.113 1.00 93.75 117 ARG A C 1
ATOM 931 O O . ARG A 1 117 ? 3.529 -14.457 -3.099 1.00 93.75 117 ARG A O 1
ATOM 938 N N . TRP A 1 118 ? 1.662 -13.929 -4.214 1.00 95.19 118 TRP A N 1
ATOM 939 C CA . TRP A 1 118 ? 1.090 -13.050 -3.190 1.00 95.19 118 TRP A CA 1
ATOM 940 C C . TRP A 1 118 ? 0.145 -13.755 -2.212 1.00 95.19 118 TRP A C 1
ATOM 942 O O . TRP A 1 118 ? -0.370 -13.125 -1.290 1.00 95.19 118 TRP A O 1
ATOM 952 N N . LYS A 1 119 ? -0.010 -15.079 -2.332 1.00 92.31 119 LYS A N 1
ATOM 953 C CA . LYS A 1 119 ? -0.916 -15.897 -1.513 1.00 92.31 119 LYS A CA 1
ATOM 954 C C . LYS A 1 119 ? -0.738 -15.739 0.002 1.00 92.31 119 LYS A C 1
ATOM 956 O O . LYS A 1 119 ? -1.717 -15.834 0.739 1.00 92.31 119 LYS A O 1
ATOM 961 N N . THR A 1 120 ? 0.493 -15.530 0.477 1.00 88.69 120 THR A N 1
ATOM 962 C CA . THR A 1 120 ? 0.797 -15.492 1.922 1.00 88.69 120 THR A CA 1
ATOM 963 C C . THR A 1 120 ? 1.293 -14.127 2.386 1.00 88.69 120 THR A C 1
ATOM 965 O O . THR A 1 120 ? 0.685 -13.520 3.272 1.00 88.69 120 THR A O 1
ATOM 968 N N . ASN A 1 121 ? 2.413 -13.667 1.823 1.00 90.69 121 ASN A N 1
ATOM 969 C CA . ASN A 1 121 ? 3.043 -12.391 2.147 1.00 90.69 121 ASN A CA 1
ATOM 970 C C . ASN A 1 121 ? 3.364 -11.698 0.821 1.00 90.69 121 ASN A C 1
ATOM 972 O O . ASN A 1 121 ? 4.349 -12.058 0.178 1.00 90.69 121 ASN A O 1
ATOM 976 N N . PRO A 1 122 ? 2.497 -10.793 0.357 1.00 95.06 122 PRO A N 1
ATOM 977 C CA . PRO A 1 122 ? 2.737 -10.085 -0.881 1.00 95.06 122 PRO A CA 1
ATOM 978 C C . PRO A 1 122 ? 3.916 -9.117 -0.722 1.00 95.06 122 PRO A C 1
ATOM 980 O O . PRO A 1 122 ? 4.018 -8.408 0.278 1.00 95.06 122 PRO A O 1
ATOM 983 N N . GLU A 1 123 ? 4.789 -9.101 -1.724 1.00 95.19 123 GLU A N 1
ATOM 984 C CA . GLU A 1 123 ? 6.037 -8.334 -1.764 1.00 95.19 123 GLU A CA 1
ATOM 985 C C . GLU A 1 123 ? 6.172 -7.633 -3.118 1.00 95.19 123 GLU A C 1
ATOM 987 O O . GLU A 1 123 ? 5.740 -8.156 -4.153 1.00 95.19 123 GLU A O 1
ATOM 992 N N . ALA A 1 124 ? 6.786 -6.452 -3.109 1.00 96.69 124 ALA A N 1
ATOM 993 C CA . ALA A 1 124 ? 7.094 -5.676 -4.304 1.00 96.69 124 ALA A CA 1
ATOM 994 C C . ALA A 1 124 ? 8.316 -4.786 -4.063 1.00 96.69 124 ALA A C 1
ATOM 996 O O . ALA A 1 124 ? 8.584 -4.362 -2.940 1.00 96.69 124 ALA A O 1
ATOM 997 N N . PHE A 1 125 ? 9.042 -4.456 -5.125 1.00 97.31 125 PHE A N 1
ATOM 998 C CA . PHE A 1 125 ? 10.097 -3.452 -5.097 1.00 97.31 125 PHE A CA 1
ATOM 999 C C . PHE A 1 125 ? 9.469 -2.056 -5.034 1.00 97.31 125 PHE A C 1
ATOM 1001 O O . PHE A 1 125 ? 8.718 -1.666 -5.931 1.00 97.31 125 PHE A O 1
ATOM 1008 N N . PHE A 1 126 ? 9.716 -1.338 -3.934 1.00 95.69 126 PHE A N 1
ATOM 1009 C CA . PHE A 1 126 ? 9.146 -0.015 -3.637 1.00 95.69 126 PHE A CA 1
ATOM 1010 C C . PHE A 1 126 ? 7.622 0.101 -3.808 1.00 95.69 126 PHE A C 1
ATOM 1012 O O . PHE A 1 126 ? 7.129 1.186 -4.099 1.00 95.69 126 PHE A O 1
ATOM 1019 N N . SER A 1 127 ? 6.857 -0.981 -3.605 1.00 95.88 127 SER A N 1
ATOM 1020 C CA . SER A 1 127 ? 5.402 -1.013 -3.841 1.00 95.88 127 SER A CA 1
ATOM 1021 C C . SER A 1 127 ? 4.984 -0.871 -5.321 1.00 95.88 127 SER A C 1
ATOM 1023 O O . SER A 1 127 ? 3.794 -0.675 -5.590 1.00 95.88 127 SER A O 1
ATOM 1025 N N . VAL A 1 128 ? 5.920 -0.991 -6.274 1.00 96.94 128 VAL A N 1
ATO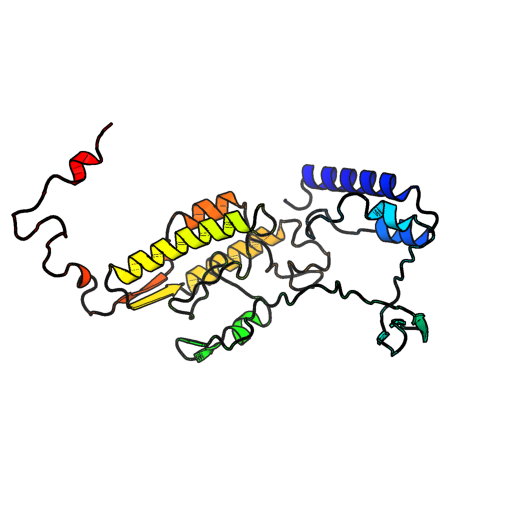M 1026 C CA . VAL A 1 128 ? 5.684 -0.705 -7.701 1.00 96.94 128 VAL A CA 1
ATOM 1027 C C . VAL A 1 128 ? 5.870 -1.919 -8.610 1.00 96.94 128 VAL A C 1
ATOM 1029 O O . VAL A 1 128 ? 4.991 -2.195 -9.428 1.00 96.94 128 VAL A O 1
ATOM 1032 N N . GLN A 1 129 ? 7.000 -2.625 -8.516 1.00 97.12 129 GLN A N 1
ATOM 1033 C CA . GLN A 1 129 ? 7.332 -3.732 -9.425 1.00 97.12 129 GLN A CA 1
ATOM 1034 C C . GLN A 1 129 ? 7.471 -5.065 -8.694 1.00 97.12 129 GLN A C 1
ATOM 1036 O O . GLN A 1 129 ? 7.787 -5.113 -7.509 1.00 97.12 129 GLN A O 1
ATOM 1041 N N . VAL A 1 130 ? 7.287 -6.160 -9.427 1.00 97.25 130 VAL A N 1
ATOM 1042 C CA . VAL A 1 130 ? 7.476 -7.532 -8.940 1.00 97.25 130 VAL A CA 1
ATOM 1043 C C . VAL A 1 130 ? 8.373 -8.250 -9.940 1.00 97.25 130 VAL A C 1
ATOM 1045 O O . VAL A 1 130 ? 8.140 -8.129 -11.144 1.00 97.25 130 VAL A O 1
ATOM 1048 N N . ASP A 1 131 ? 9.396 -8.976 -9.474 1.00 96.81 131 ASP A N 1
ATOM 1049 C CA . ASP A 1 131 ? 10.240 -9.751 -10.392 1.00 96.81 131 ASP A CA 1
ATOM 1050 C C . ASP A 1 131 ? 9.389 -10.783 -11.144 1.00 96.81 131 ASP A C 1
ATOM 1052 O O . ASP A 1 131 ? 8.347 -11.219 -10.649 1.00 96.81 131 ASP A O 1
ATOM 1056 N N . THR A 1 132 ? 9.819 -11.171 -12.344 1.00 96.31 132 THR A N 1
ATOM 1057 C CA . THR A 1 132 ? 9.096 -12.028 -13.304 1.00 96.31 132 THR A CA 1
ATOM 1058 C C . THR A 1 132 ? 7.872 -11.389 -13.961 1.00 96.31 132 THR A C 1
ATOM 1060 O O . THR A 1 132 ? 7.264 -12.026 -14.822 1.00 96.31 132 THR A O 1
ATOM 1063 N N . MET A 1 133 ? 7.541 -10.133 -13.645 1.00 97.62 133 MET A N 1
ATOM 1064 C CA . MET A 1 133 ? 6.422 -9.386 -14.236 1.00 97.62 133 MET A CA 1
ATOM 1065 C C . MET A 1 133 ? 6.951 -8.236 -15.115 1.00 97.62 133 MET A C 1
ATOM 1067 O O . MET A 1 133 ? 6.853 -7.064 -14.738 1.00 97.62 133 MET A O 1
ATOM 1071 N N . PRO A 1 134 ? 7.546 -8.535 -16.288 1.00 97.56 134 PRO A N 1
ATOM 1072 C CA . PRO A 1 134 ? 8.238 -7.536 -17.090 1.00 97.56 134 PRO A CA 1
ATOM 1073 C C . PRO A 1 134 ? 7.294 -6.435 -17.580 1.00 97.56 134 PRO A C 1
ATOM 1075 O O . PRO A 1 134 ? 6.176 -6.714 -18.009 1.00 97.56 134 PRO A O 1
ATOM 1078 N N . ASN A 1 135 ? 7.765 -5.185 -17.561 1.00 97.19 135 ASN A N 1
ATOM 1079 C CA . ASN A 1 135 ? 6.999 -3.984 -17.934 1.00 97.19 135 ASN A CA 1
ATOM 1080 C C . ASN A 1 135 ? 5.673 -3.788 -17.165 1.00 97.19 135 ASN A C 1
ATOM 1082 O O . ASN A 1 135 ? 4.849 -2.973 -17.581 1.00 97.19 135 ASN A O 1
ATOM 1086 N N . SER A 1 136 ? 5.459 -4.509 -16.061 1.00 96.44 136 SER A N 1
ATOM 1087 C CA . SER A 1 136 ? 4.303 -4.328 -15.189 1.00 96.44 136 SER A CA 1
ATOM 1088 C C . SER A 1 136 ? 4.651 -3.374 -14.052 1.00 96.44 136 SER A C 1
ATOM 1090 O O . SER A 1 136 ? 5.648 -3.556 -13.354 1.00 96.44 136 SER A O 1
ATOM 1092 N N . PHE A 1 137 ? 3.800 -2.372 -13.847 1.00 96.50 137 PHE A N 1
ATOM 1093 C CA . PHE A 1 137 ? 3.920 -1.403 -12.766 1.00 96.50 137 PHE A CA 1
ATOM 1094 C C . PHE A 1 137 ? 2.581 -1.283 -12.049 1.00 96.50 137 PHE A C 1
ATOM 1096 O O . PHE A 1 137 ? 1.529 -1.248 -12.688 1.00 96.50 137 PHE A O 1
ATOM 1103 N N . ILE A 1 138 ? 2.624 -1.204 -10.724 1.00 95.25 138 ILE A N 1
ATOM 1104 C CA . ILE A 1 138 ? 1.440 -1.189 -9.869 1.00 95.25 138 ILE A CA 1
ATOM 1105 C C . ILE A 1 138 ? 1.473 0.079 -9.020 1.00 95.25 138 ILE A C 1
ATOM 1107 O O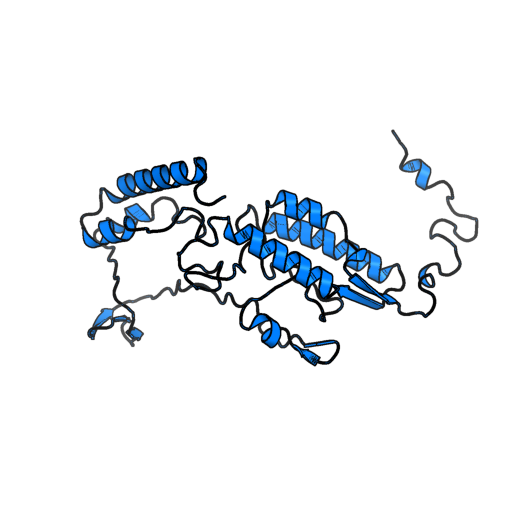 . ILE A 1 138 ? 2.504 0.451 -8.465 1.00 95.25 138 ILE A O 1
ATOM 1111 N N . PHE A 1 139 ? 0.331 0.749 -8.902 1.00 95.19 139 PHE A N 1
ATOM 1112 C CA . PHE A 1 139 ? 0.155 1.801 -7.907 1.00 95.19 139 PHE A CA 1
ATOM 1113 C C . PHE A 1 139 ? -0.318 1.184 -6.599 1.00 95.19 139 PHE A C 1
ATOM 1115 O O . PHE A 1 139 ? -1.255 0.391 -6.600 1.00 95.19 139 PHE A O 1
ATOM 1122 N N . ASN A 1 140 ? 0.294 1.593 -5.486 1.00 93.56 140 ASN A N 1
ATOM 1123 C CA . ASN A 1 140 ? -0.053 1.105 -4.150 1.00 93.56 140 ASN A CA 1
ATOM 1124 C C . ASN A 1 140 ? -0.076 -0.430 -4.050 1.00 93.56 140 ASN A C 1
ATOM 1126 O O . ASN A 1 140 ? -0.978 -0.999 -3.434 1.00 93.56 140 ASN A O 1
ATOM 1130 N N . GLY A 1 141 ? 0.916 -1.092 -4.652 1.00 95.38 141 GLY A N 1
ATOM 1131 C CA . GLY A 1 141 ? 1.202 -2.491 -4.361 1.00 95.38 141 GLY A CA 1
ATOM 1132 C C . GLY A 1 141 ? 1.588 -2.725 -2.889 1.00 95.38 141 GLY A C 1
ATOM 1133 O O . GLY A 1 141 ? 1.405 -1.855 -2.036 1.00 95.38 141 GLY A O 1
ATOM 1134 N N . PRO A 1 142 ? 2.127 -3.906 -2.566 1.00 95.56 142 PRO A N 1
ATOM 1135 C CA . PRO A 1 142 ? 2.538 -4.240 -1.207 1.00 95.56 142 PRO A CA 1
ATOM 1136 C C . PRO A 1 142 ? 3.571 -3.261 -0.639 1.00 95.56 142 PRO A C 1
ATOM 1138 O O . PRO A 1 142 ? 4.424 -2.741 -1.352 1.00 95.56 142 PRO A O 1
ATOM 1141 N N . ASN A 1 143 ? 3.487 -3.022 0.666 1.00 94.44 143 ASN A N 1
ATOM 1142 C CA . ASN A 1 143 ? 4.239 -2.026 1.427 1.00 94.44 143 ASN A CA 1
ATOM 1143 C C . ASN A 1 143 ? 4.108 -0.577 0.909 1.00 94.44 143 ASN A C 1
ATOM 1145 O O . ASN A 1 143 ? 5.113 0.135 0.813 1.00 94.44 143 ASN A O 1
ATOM 1149 N N . PRO A 1 144 ? 2.884 -0.076 0.643 1.00 93.12 144 PRO A N 1
ATOM 1150 C CA . PRO A 1 144 ? 2.704 1.288 0.167 1.00 93.12 144 PRO A CA 1
ATOM 1151 C C . PRO A 1 144 ? 2.894 2.302 1.311 1.00 93.12 144 PRO A C 1
ATOM 1153 O O . PRO A 1 144 ? 2.721 1.992 2.493 1.00 93.12 144 PRO A O 1
ATOM 1156 N N . ALA A 1 145 ? 3.187 3.568 1.007 1.00 91.44 145 ALA A N 1
ATOM 1157 C CA . ALA A 1 145 ? 3.357 4.620 2.017 1.00 91.44 145 ALA A CA 1
ATOM 1158 C C . ALA A 1 145 ? 2.035 5.244 2.525 1.00 91.44 145 ALA A C 1
ATOM 1160 O O . ALA A 1 145 ? 2.020 6.363 3.038 1.00 91.44 145 ALA A O 1
ATOM 1161 N N . VAL A 1 146 ? 0.934 4.488 2.509 1.00 85.44 146 VAL A N 1
ATOM 1162 C CA . VAL A 1 146 ? -0.425 4.931 2.899 1.00 85.44 146 VAL A CA 1
ATOM 1163 C C . VAL A 1 146 ? -0.565 5.483 4.321 1.00 85.44 146 VAL A C 1
ATOM 1165 O O . VAL A 1 146 ? -1.470 6.277 4.585 1.00 85.44 146 VAL A O 1
ATOM 1168 N N . SER A 1 147 ? 0.311 5.072 5.238 1.00 84.00 147 SER A N 1
ATOM 1169 C CA . SER A 1 147 ? 0.303 5.481 6.652 1.00 84.00 147 SER A CA 1
ATOM 1170 C C . SER A 1 147 ? 1.290 6.607 6.969 1.00 84.00 147 SER A C 1
ATOM 1172 O O . SER A 1 147 ? 1.538 6.890 8.139 1.00 84.00 147 SER A O 1
ATOM 1174 N N . HIS A 1 148 ? 1.862 7.235 5.938 1.00 84.12 148 HIS A N 1
ATOM 1175 C CA . HIS A 1 148 ? 2.951 8.208 6.058 1.00 84.12 148 HIS A CA 1
ATOM 1176 C C . HIS A 1 148 ? 2.574 9.612 5.563 1.00 84.12 148 HIS A C 1
ATOM 1178 O O . HIS A 1 148 ? 3.416 10.507 5.586 1.00 84.12 148 HIS A O 1
ATOM 1184 N N . GLY A 1 149 ? 1.329 9.817 5.122 1.00 84.88 149 GLY A N 1
ATOM 1185 C CA . GLY A 1 149 ? 0.833 11.103 4.639 1.00 84.88 149 GLY A CA 1
ATOM 1186 C C . GLY A 1 149 ? -0.278 10.950 3.602 1.00 84.88 149 GLY A C 1
ATOM 1187 O O . GLY A 1 149 ? -1.149 10.085 3.721 1.00 84.88 149 GLY A O 1
ATOM 1188 N N . SER A 1 150 ? -0.248 11.812 2.586 1.00 91.50 150 SER A N 1
ATOM 1189 C CA . SER A 1 150 ? -1.204 11.802 1.477 1.00 91.50 150 SER A CA 1
ATOM 1190 C C . SER A 1 150 ? -0.906 10.669 0.492 1.00 91.50 150 SER A C 1
ATOM 1192 O O . SER A 1 150 ? 0.144 10.647 -0.151 1.00 91.50 150 SER A O 1
ATOM 1194 N N . VAL A 1 151 ? -1.872 9.761 0.324 1.00 92.94 151 VAL A N 1
ATOM 1195 C CA . VAL A 1 151 ? -1.816 8.686 -0.682 1.00 92.94 151 VAL A CA 1
ATOM 1196 C C . VAL A 1 151 ? -1.722 9.266 -2.095 1.00 92.94 151 VAL A C 1
ATOM 1198 O O . VAL A 1 151 ? -0.958 8.768 -2.915 1.00 92.94 151 VAL A O 1
ATOM 1201 N N . LEU A 1 152 ? -2.445 10.356 -2.374 1.00 94.56 152 LEU A N 1
ATOM 1202 C CA . LEU A 1 152 ? -2.420 11.015 -3.684 1.00 94.56 152 LEU A CA 1
ATOM 1203 C C . LEU A 1 152 ? -1.028 11.555 -4.024 1.00 94.56 152 LEU A C 1
ATOM 1205 O O . LEU A 1 152 ? -0.583 11.455 -5.163 1.00 94.56 152 LEU A O 1
ATOM 1209 N N . THR A 1 153 ? -0.317 12.079 -3.027 1.00 94.12 153 THR A N 1
ATOM 1210 C CA . THR A 1 153 ? 1.046 12.584 -3.213 1.00 94.12 153 THR A CA 1
ATOM 1211 C C . THR A 1 153 ? 2.014 11.450 -3.548 1.00 94.12 153 THR A C 1
ATOM 1213 O O . THR A 1 153 ? 2.779 11.567 -4.502 1.00 94.12 153 THR A O 1
ATOM 1216 N N . GLN A 1 154 ? 1.935 10.322 -2.835 1.00 94.12 154 GLN A N 1
ATOM 1217 C CA . GLN A 1 154 ? 2.725 9.131 -3.162 1.00 94.12 154 GLN A CA 1
ATOM 1218 C C . GLN A 1 154 ? 2.424 8.616 -4.581 1.00 94.12 154 GLN A C 1
ATOM 1220 O O . GLN A 1 154 ? 3.349 8.269 -5.320 1.00 94.12 154 GLN A O 1
ATOM 1225 N N . ILE A 1 155 ? 1.144 8.569 -4.969 1.00 96.12 155 ILE A N 1
ATOM 1226 C CA . ILE A 1 155 ? 0.731 8.168 -6.321 1.00 96.12 155 ILE A CA 1
ATOM 1227 C C . ILE A 1 155 ? 1.359 9.095 -7.365 1.00 96.12 155 ILE A C 1
ATOM 1229 O O . ILE A 1 155 ? 1.872 8.601 -8.364 1.00 96.12 155 ILE A O 1
ATOM 1233 N N . SER A 1 156 ? 1.386 10.410 -7.124 1.00 96.38 156 SER A N 1
ATOM 1234 C CA . SER A 1 156 ? 2.021 11.371 -8.035 1.00 96.38 156 SER A CA 1
ATOM 1235 C C . SER A 1 156 ? 3.500 11.053 -8.263 1.00 96.38 156 SER A C 1
ATOM 1237 O O . SER A 1 156 ? 3.926 10.944 -9.406 1.00 96.38 156 SER A O 1
ATOM 1239 N N . TRP A 1 157 ? 4.279 10.816 -7.204 1.00 96.50 157 TRP A N 1
ATOM 1240 C CA . TRP A 1 157 ? 5.704 10.484 -7.358 1.00 96.50 157 TRP A CA 1
ATOM 1241 C C . TRP A 1 157 ? 5.929 9.123 -8.015 1.00 96.50 157 TRP A C 1
ATOM 1243 O O . TRP A 1 157 ? 6.858 8.950 -8.803 1.00 96.50 157 TRP A O 1
ATOM 1253 N N . THR A 1 158 ? 5.053 8.159 -7.727 1.00 96.88 158 THR A N 1
ATOM 1254 C CA . THR A 1 158 ? 5.055 6.866 -8.419 1.00 96.88 158 THR A CA 1
ATOM 1255 C C . THR A 1 158 ? 4.786 7.069 -9.912 1.00 96.88 158 THR A C 1
ATOM 1257 O O . THR A 1 158 ? 5.467 6.476 -10.740 1.00 96.88 158 THR A O 1
ATOM 1260 N N . CYS A 1 159 ? 3.863 7.963 -10.276 1.00 97.88 159 CYS A N 1
ATOM 1261 C CA . CYS A 1 159 ? 3.589 8.317 -11.667 1.00 97.88 159 CYS A CA 1
ATOM 1262 C C . CYS A 1 159 ? 4.837 8.900 -12.348 1.00 97.88 159 CYS A C 1
ATOM 1264 O O . CYS A 1 159 ? 5.231 8.417 -13.407 1.00 97.88 159 CYS A O 1
ATOM 1266 N N . ASP A 1 160 ? 5.528 9.849 -11.712 1.00 97.94 160 ASP A N 1
ATOM 1267 C CA . ASP A 1 160 ? 6.765 10.437 -12.247 1.00 97.94 160 ASP A CA 1
ATOM 1268 C C . ASP A 1 160 ? 7.879 9.391 -12.436 1.00 97.94 160 ASP A C 1
ATOM 1270 O O . ASP A 1 160 ? 8.653 9.433 -13.399 1.00 97.94 160 ASP A O 1
ATOM 1274 N N . TYR A 1 161 ? 7.984 8.425 -11.521 1.00 98.06 161 TYR A N 1
ATOM 1275 C CA . TYR A 1 161 ? 8.891 7.282 -11.641 1.00 98.06 161 TYR A CA 1
ATOM 1276 C C . TYR A 1 161 ? 8.533 6.376 -12.834 1.00 98.06 161 TYR A C 1
ATOM 1278 O O . TYR A 1 161 ? 9.399 6.073 -13.661 1.00 98.06 161 TYR A O 1
ATOM 1286 N N . LEU A 1 162 ? 7.255 6.020 -12.990 1.00 97.62 162 LEU A N 1
ATOM 1287 C CA . LEU A 1 162 ? 6.747 5.243 -14.127 1.00 97.62 162 LEU A CA 1
ATOM 1288 C C . LEU A 1 162 ? 6.974 5.959 -15.461 1.00 97.62 162 LEU A C 1
ATOM 1290 O O . LEU A 1 162 ? 7.412 5.332 -16.422 1.00 97.62 162 LEU A O 1
ATOM 1294 N N . LEU A 1 163 ? 6.723 7.268 -15.529 1.00 97.81 163 LEU A N 1
ATOM 1295 C CA . LEU A 1 163 ? 6.901 8.063 -16.746 1.00 97.81 163 LEU A CA 1
ATOM 1296 C C . LEU A 1 163 ? 8.363 8.106 -17.199 1.00 97.81 163 LEU A C 1
ATOM 1298 O O . LEU A 1 163 ? 8.634 8.078 -18.400 1.00 97.81 163 LEU A O 1
ATOM 1302 N N . ARG A 1 164 ? 9.320 8.115 -16.264 1.00 98.00 164 ARG A N 1
ATOM 1303 C CA . ARG A 1 164 ? 10.748 8.016 -16.603 1.00 98.00 164 ARG A CA 1
ATOM 1304 C C . ARG A 1 164 ? 11.108 6.657 -17.182 1.00 98.00 164 ARG A C 1
ATOM 1306 O O . ARG A 1 164 ? 11.820 6.613 -18.185 1.00 98.00 164 ARG A O 1
ATOM 1313 N N . TRP A 1 165 ? 10.575 5.570 -16.624 1.00 98.00 165 TRP A N 1
ATOM 1314 C CA . TRP A 1 165 ? 10.718 4.244 -17.224 1.00 98.00 165 TRP A CA 1
ATOM 1315 C C . TRP A 1 165 ? 10.050 4.153 -18.593 1.00 98.00 165 TRP A C 1
ATOM 1317 O O . TRP A 1 165 ? 10.679 3.680 -19.533 1.00 98.00 165 TRP A O 1
ATOM 1327 N N . ALA A 1 166 ? 8.823 4.651 -18.739 1.00 97.81 166 ALA A N 1
ATOM 1328 C CA . ALA A 1 166 ? 8.096 4.643 -20.004 1.00 97.81 166 ALA A CA 1
ATOM 1329 C C . ALA A 1 166 ? 8.858 5.408 -21.094 1.00 97.81 166 ALA A C 1
ATOM 1331 O O . ALA A 1 166 ? 9.051 4.884 -22.191 1.00 97.81 166 ALA A O 1
ATOM 1332 N N . LYS A 1 167 ? 9.369 6.605 -20.770 1.00 97.56 167 LYS A N 1
ATOM 1333 C CA . LYS A 1 167 ? 10.223 7.389 -21.669 1.00 97.56 167 LYS A CA 1
ATOM 1334 C C . LYS A 1 167 ? 11.475 6.605 -22.048 1.00 97.56 167 LYS A C 1
ATOM 1336 O O . LYS A 1 167 ? 11.725 6.424 -23.232 1.00 97.56 167 LYS A O 1
ATOM 1341 N N . LYS A 1 168 ? 12.212 6.087 -21.060 1.00 97.44 168 LYS A N 1
ATOM 1342 C CA . LYS A 1 168 ? 13.434 5.305 -21.287 1.00 97.44 168 LYS A CA 1
ATOM 1343 C C . LYS A 1 168 ? 13.178 4.094 -22.187 1.00 97.44 168 LYS A C 1
ATOM 1345 O O . LYS A 1 168 ? 13.931 3.856 -23.126 1.00 97.44 168 LYS A O 1
ATOM 1350 N N . ILE A 1 169 ? 12.096 3.357 -21.932 1.00 97.75 169 ILE A N 1
ATOM 1351 C CA . ILE A 1 169 ? 11.717 2.189 -22.728 1.00 97.75 169 ILE A CA 1
ATOM 1352 C C . ILE A 1 169 ? 11.417 2.586 -24.175 1.00 97.75 169 ILE A C 1
ATOM 1354 O O . ILE A 1 169 ? 11.871 1.919 -25.104 1.00 97.75 169 ILE A O 1
ATOM 1358 N N . ALA A 1 170 ? 10.681 3.682 -24.364 1.00 96.44 170 ALA A N 1
ATOM 1359 C CA . ALA A 1 170 ? 10.301 4.175 -25.680 1.00 96.44 170 ALA A CA 1
ATOM 1360 C C . ALA A 1 170 ? 11.486 4.730 -26.488 1.00 96.44 170 ALA A C 1
ATOM 1362 O O . ALA A 1 170 ? 11.456 4.655 -27.714 1.00 96.44 170 ALA A O 1
ATOM 1363 N N . THR A 1 171 ? 12.514 5.282 -25.832 1.00 95.75 171 THR A N 1
ATOM 1364 C CA . THR A 1 171 ? 13.595 6.013 -26.515 1.00 95.75 171 THR A CA 1
ATOM 1365 C C . THR A 1 171 ? 14.927 5.274 -26.604 1.00 95.75 171 THR A C 1
ATOM 1367 O O . THR A 1 171 ? 15.793 5.743 -27.329 1.00 95.75 171 THR A O 1
ATOM 1370 N N . GLU A 1 172 ? 15.135 4.163 -25.888 1.00 96.62 172 GLU A N 1
ATOM 1371 C CA . GLU A 1 172 ? 16.454 3.500 -25.799 1.00 96.62 172 GLU A CA 1
ATOM 1372 C C . GLU A 1 172 ? 16.485 2.053 -26.334 1.00 96.62 172 GLU A C 1
ATOM 1374 O O . GLU A 1 172 ? 17.267 1.224 -25.872 1.00 96.62 172 GLU A O 1
ATOM 1379 N N . ASP A 1 173 ? 15.626 1.721 -27.305 1.00 97.19 173 ASP A N 1
ATOM 1380 C CA . ASP A 1 173 ? 15.518 0.377 -27.916 1.00 97.19 173 ASP A CA 1
ATOM 1381 C C . ASP A 1 173 ? 15.271 -0.762 -26.901 1.00 97.19 173 ASP A C 1
ATOM 1383 O O . ASP A 1 173 ? 15.580 -1.937 -27.130 1.00 97.19 173 ASP A O 1
ATOM 1387 N N . ILE A 1 174 ? 14.693 -0.432 -25.746 1.00 98.44 174 ILE A N 1
ATOM 1388 C CA . ILE A 1 174 ? 14.396 -1.409 -24.702 1.00 98.44 174 ILE A CA 1
ATOM 1389 C C . ILE A 1 174 ? 13.110 -2.155 -25.076 1.00 98.44 174 ILE A C 1
ATOM 1391 O O . ILE A 1 174 ? 12.073 -1.580 -25.421 1.00 98.44 174 ILE A O 1
ATOM 1395 N N . LYS A 1 175 ? 13.181 -3.481 -25.002 1.00 97.88 175 LYS A N 1
ATOM 1396 C CA . LYS A 1 175 ? 12.049 -4.392 -25.171 1.00 97.88 175 LYS A CA 1
ATOM 1397 C C . LYS A 1 175 ? 11.317 -4.590 -23.853 1.00 97.88 175 LYS A C 1
ATOM 1399 O O . LYS A 1 175 ? 10.089 -4.502 -23.814 1.00 97.88 175 LYS A O 1
ATOM 1404 N N . SER A 1 176 ? 12.060 -4.877 -22.787 1.00 98.12 176 SER A N 1
ATOM 1405 C CA . SER A 1 176 ? 11.474 -5.049 -21.464 1.00 98.12 176 SER A CA 1
ATOM 1406 C C . SER A 1 176 ? 12.436 -4.741 -20.335 1.00 98.12 176 SER A C 1
ATOM 1408 O O . SER A 1 176 ? 13.649 -4.895 -20.488 1.00 98.12 176 SER A O 1
ATOM 1410 N N . ILE A 1 177 ? 11.863 -4.369 -19.198 1.00 98.19 177 ILE A N 1
ATOM 1411 C CA . ILE A 1 177 ? 12.544 -4.309 -17.912 1.00 98.19 177 ILE A CA 1
ATOM 1412 C C . ILE A 1 177 ? 11.865 -5.269 -16.941 1.00 98.19 177 ILE A C 1
ATOM 1414 O O . ILE A 1 177 ? 10.646 -5.431 -16.975 1.00 98.19 177 ILE A O 1
ATOM 1418 N N . ASP A 1 178 ? 12.652 -5.890 -16.078 1.00 98.19 178 ASP A N 1
ATOM 1419 C CA . ASP A 1 178 ? 12.177 -6.771 -15.012 1.00 98.19 178 ASP A CA 1
ATOM 1420 C C . ASP A 1 178 ? 13.059 -6.533 -13.787 1.00 98.19 178 ASP A C 1
ATOM 1422 O O . ASP A 1 178 ? 14.285 -6.495 -13.928 1.00 98.19 178 ASP A O 1
ATOM 1426 N N . VAL A 1 179 ? 12.474 -6.305 -12.611 1.00 98.12 179 VAL A N 1
ATOM 1427 C CA . VAL A 1 179 ? 13.287 -6.089 -11.405 1.00 98.12 179 VAL A CA 1
ATOM 1428 C C . VAL A 1 179 ? 14.067 -7.368 -11.109 1.00 98.12 179 VAL A C 1
ATOM 1430 O O . VAL A 1 179 ? 13.560 -8.480 -11.264 1.00 98.12 179 VAL A O 1
ATOM 1433 N N . LYS A 1 180 ? 15.341 -7.224 -10.749 1.00 98.44 180 LYS A N 1
ATOM 1434 C CA . LYS A 1 180 ? 16.186 -8.360 -10.387 1.00 98.44 180 LYS A CA 1
ATOM 1435 C C . LYS A 1 180 ? 15.627 -9.029 -9.140 1.00 98.44 180 LYS A C 1
ATOM 1437 O O . LYS A 1 180 ? 15.246 -8.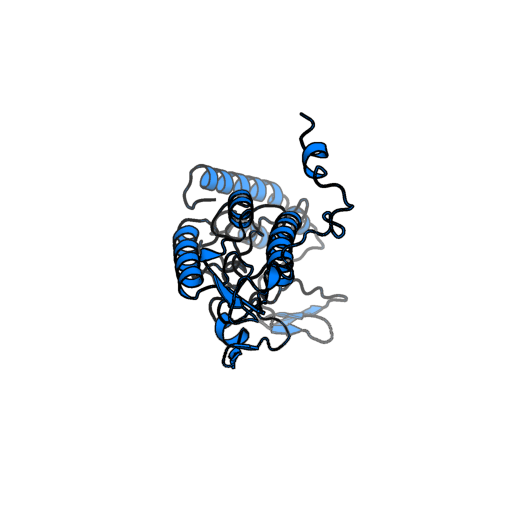344 -8.190 1.00 98.44 180 LYS A O 1
ATOM 1442 N N . ARG A 1 181 ? 15.633 -10.362 -9.130 1.00 96.69 181 ARG A N 1
ATOM 1443 C CA . ARG A 1 181 ? 15.154 -11.139 -7.987 1.00 96.69 181 ARG A CA 1
ATOM 1444 C C . ARG A 1 181 ? 15.928 -10.772 -6.722 1.00 96.69 181 ARG A C 1
ATOM 1446 O O . ARG A 1 181 ? 15.310 -10.482 -5.706 1.00 96.69 181 ARG A O 1
ATOM 1453 N N . GLU A 1 182 ? 17.252 -10.683 -6.823 1.00 98.19 182 GLU A N 1
ATOM 1454 C CA . GLU A 1 182 ? 18.119 -10.308 -5.708 1.00 98.19 182 GLU A CA 1
ATOM 1455 C C . GLU A 1 182 ? 17.822 -8.899 -5.173 1.00 98.19 182 GLU A C 1
ATOM 1457 O O . GLU A 1 182 ? 17.755 -8.711 -3.966 1.00 98.19 182 GLU A O 1
ATOM 1462 N N . ALA A 1 183 ? 17.537 -7.924 -6.043 1.00 98.00 183 ALA A N 1
ATOM 1463 C CA . ALA A 1 183 ? 17.206 -6.568 -5.606 1.00 98.00 183 ALA A CA 1
ATOM 1464 C C . ALA A 1 183 ? 15.853 -6.514 -4.879 1.00 98.00 183 ALA A C 1
ATOM 1466 O O . ALA A 1 183 ? 15.692 -5.763 -3.916 1.00 98.00 183 ALA A O 1
ATOM 1467 N N . MET A 1 184 ? 14.878 -7.311 -5.333 1.00 96.12 184 MET A N 1
ATOM 1468 C CA . MET A 1 184 ? 13.587 -7.428 -4.663 1.00 96.12 184 MET A CA 1
ATOM 1469 C C . MET A 1 184 ? 13.726 -8.129 -3.304 1.00 96.12 184 MET A C 1
ATOM 1471 O O . MET A 1 184 ? 13.166 -7.642 -2.321 1.00 96.12 184 MET A O 1
ATOM 1475 N N . ASP A 1 185 ? 14.483 -9.225 -3.236 1.00 96.81 185 ASP A N 1
ATOM 1476 C CA . ASP A 1 185 ? 14.722 -9.977 -2.000 1.00 96.81 185 ASP A CA 1
ATOM 1477 C C . ASP A 1 185 ? 15.477 -9.115 -0.968 1.00 96.81 185 ASP A C 1
ATOM 1479 O O . ASP A 1 185 ? 15.009 -8.964 0.163 1.00 96.81 185 ASP A O 1
ATOM 1483 N N . ASP A 1 186 ? 16.573 -8.458 -1.365 1.00 97.75 186 ASP A N 1
ATOM 1484 C CA . ASP A 1 186 ? 17.361 -7.570 -0.498 1.00 97.75 186 ASP A CA 1
ATOM 1485 C C . ASP A 1 186 ? 16.503 -6.430 0.077 1.00 97.75 186 ASP A C 1
ATOM 1487 O O . ASP A 1 186 ? 16.538 -6.147 1.281 1.00 97.75 186 ASP A O 1
ATOM 1491 N N . TYR A 1 187 ? 15.685 -5.797 -0.773 1.00 97.06 187 TYR A N 1
ATOM 1492 C CA . TYR A 1 187 ? 14.774 -4.734 -0.357 1.00 97.06 187 TYR A CA 1
ATOM 1493 C C . TYR A 1 187 ? 13.733 -5.229 0.655 1.00 97.06 187 TYR A C 1
ATOM 1495 O O . TYR A 1 187 ? 13.513 -4.571 1.674 1.00 97.06 187 TYR A O 1
ATOM 1503 N N . ASN A 1 188 ? 13.094 -6.376 0.407 1.00 96.56 188 ASN A N 1
ATOM 1504 C CA . ASN A 1 188 ? 12.026 -6.874 1.276 1.00 96.56 188 ASN A CA 1
ATOM 1505 C C . ASN A 1 188 ? 12.565 -7.418 2.607 1.00 96.56 188 ASN A C 1
ATOM 1507 O O . ASN A 1 188 ? 11.940 -7.200 3.647 1.00 96.56 188 ASN A O 1
ATOM 1511 N N . VAL A 1 189 ? 13.761 -8.019 2.622 1.00 97.12 189 VAL A N 1
ATOM 1512 C CA . VAL A 1 189 ? 14.457 -8.367 3.873 1.00 97.12 189 VAL A CA 1
ATOM 1513 C C . VAL A 1 189 ? 14.710 -7.107 4.699 1.00 97.12 189 VAL A C 1
ATOM 1515 O O . VAL A 1 189 ? 14.303 -7.044 5.863 1.00 97.12 189 VAL A O 1
ATOM 1518 N N . TYR A 1 190 ? 15.301 -6.069 4.097 1.00 96.88 190 TYR A N 1
ATOM 1519 C CA . TYR A 1 190 ? 15.504 -4.787 4.776 1.00 96.88 190 TYR A CA 1
ATOM 1520 C C . TYR A 1 190 ? 14.183 -4.211 5.303 1.00 96.88 190 TYR A C 1
ATOM 1522 O O . TYR A 1 190 ? 14.100 -3.789 6.462 1.00 96.88 190 TYR A O 1
ATOM 1530 N N . ALA A 1 191 ? 13.140 -4.220 4.468 1.00 96.94 191 ALA A N 1
ATOM 1531 C CA . ALA A 1 191 ? 11.830 -3.684 4.802 1.00 96.94 191 ALA A CA 1
ATOM 1532 C C . ALA A 1 191 ? 11.261 -4.336 6.063 1.00 96.94 191 ALA A C 1
ATOM 1534 O O . ALA A 1 191 ? 10.854 -3.641 6.999 1.00 96.94 191 ALA A O 1
ATOM 1535 N N . GLN A 1 192 ? 11.274 -5.667 6.125 1.00 97.00 192 GLN A N 1
ATOM 1536 C CA . GLN A 1 192 ? 10.721 -6.388 7.263 1.00 97.00 192 GLN A CA 1
ATOM 1537 C C . GLN A 1 192 ? 11.563 -6.218 8.527 1.00 97.00 192 GLN A C 1
ATOM 1539 O O . GLN A 1 192 ? 10.993 -5.990 9.597 1.00 97.00 192 GLN A O 1
ATOM 1544 N N . GLU A 1 193 ? 12.896 -6.247 8.438 1.00 97.06 193 GLU A N 1
ATOM 1545 C CA . GLU A 1 193 ? 13.752 -5.984 9.605 1.00 97.06 193 GLU A CA 1
ATOM 1546 C C . GLU A 1 193 ? 13.554 -4.565 10.156 1.00 97.06 193 GLU A C 1
ATOM 1548 O O . GLU A 1 193 ? 13.520 -4.348 11.372 1.00 97.06 193 GLU A O 1
ATOM 1553 N N . PHE A 1 194 ? 13.341 -3.582 9.279 1.00 96.38 194 PHE A N 1
ATOM 1554 C CA . PHE A 1 194 ? 12.989 -2.232 9.696 1.00 96.38 194 PHE A CA 1
ATOM 1555 C C . PHE A 1 194 ? 11.623 -2.196 10.401 1.00 96.38 194 PHE A C 1
ATOM 1557 O O . PHE A 1 194 ? 11.511 -1.648 11.502 1.00 96.38 194 PHE A O 1
ATOM 1564 N N . LEU A 1 195 ? 10.593 -2.806 9.803 1.00 96.06 195 LEU A N 1
ATOM 1565 C CA . LEU A 1 195 ? 9.206 -2.767 10.282 1.00 96.06 195 LEU A CA 1
ATOM 1566 C C . LEU A 1 195 ? 8.988 -3.493 11.619 1.00 96.06 195 LEU A C 1
ATOM 1568 O O . LEU A 1 195 ? 8.116 -3.080 12.391 1.00 96.06 195 LEU A O 1
ATOM 1572 N N . LYS A 1 196 ? 9.805 -4.498 11.963 1.00 95.56 196 LYS A N 1
ATOM 1573 C CA . LYS A 1 196 ? 9.786 -5.153 13.292 1.00 95.56 196 LYS A CA 1
ATOM 1574 C C . LYS A 1 196 ? 9.950 -4.168 14.455 1.00 95.56 196 LYS A C 1
ATOM 1576 O O . LYS A 1 196 ? 9.417 -4.394 15.538 1.00 95.56 196 LYS A O 1
ATOM 1581 N N . ARG A 1 197 ? 10.653 -3.055 14.227 1.00 94.94 197 ARG A N 1
ATOM 1582 C CA . ARG A 1 197 ? 10.924 -2.011 15.233 1.00 94.94 197 ARG A CA 1
ATOM 1583 C C . ARG A 1 197 ? 9.851 -0.917 15.288 1.00 94.94 197 ARG A C 1
ATOM 1585 O O . ARG A 1 197 ? 9.958 0.015 16.083 1.00 94.94 197 ARG A O 1
ATOM 1592 N N . MET A 1 198 ? 8.833 -0.994 14.431 1.00 95.25 198 MET A N 1
ATOM 1593 C CA . MET A 1 198 ? 7.813 0.043 14.259 1.00 95.25 198 MET A CA 1
ATOM 1594 C C . MET A 1 198 ? 6.463 -0.392 14.817 1.00 95.25 198 MET A C 1
ATOM 1596 O O . MET A 1 198 ? 6.110 -1.562 14.722 1.00 95.25 198 MET A O 1
ATOM 1600 N N . VAL A 1 199 ? 5.656 0.556 15.300 1.00 94.56 199 VAL A N 1
ATOM 1601 C CA . VAL A 1 199 ? 4.323 0.287 15.891 1.00 94.56 199 VAL A CA 1
ATOM 1602 C C . VAL A 1 199 ? 3.376 -0.514 14.987 1.00 94.56 199 VAL A C 1
ATOM 1604 O O . VAL A 1 199 ? 2.487 -1.205 15.472 1.00 94.56 199 VAL A O 1
ATOM 1607 N N . TRP A 1 200 ? 3.563 -0.475 13.665 1.00 94.62 200 TRP A N 1
ATOM 1608 C CA . TRP A 1 200 ? 2.745 -1.227 12.705 1.00 94.62 200 TRP A CA 1
ATOM 1609 C C . TRP A 1 200 ? 2.836 -2.753 12.883 1.00 94.62 200 TRP A C 1
ATOM 1611 O O . TRP A 1 200 ? 1.896 -3.474 12.533 1.00 94.62 200 TRP A O 1
ATOM 1621 N N . SER A 1 201 ? 3.932 -3.244 13.470 1.00 94.44 201 SER A N 1
ATOM 1622 C CA . SER A 1 201 ? 4.132 -4.662 13.784 1.00 94.44 201 SER A CA 1
ATOM 1623 C C . SER A 1 201 ? 3.729 -5.045 15.217 1.00 94.44 201 SER A C 1
ATOM 1625 O O . SER A 1 201 ? 4.077 -6.134 15.665 1.00 94.44 201 SER A O 1
ATOM 1627 N N . ASP A 1 202 ? 3.033 -4.184 15.968 1.00 92.69 202 ASP A N 1
ATOM 1628 C CA . ASP A 1 202 ? 2.500 -4.541 17.296 1.00 92.69 202 ASP A CA 1
ATOM 1629 C C . ASP A 1 202 ? 1.353 -5.557 17.217 1.00 92.69 202 ASP A C 1
ATOM 1631 O O . ASP A 1 202 ? 0.798 -5.794 16.142 1.00 92.69 202 ASP A O 1
ATOM 1635 N N . GLY A 1 203 ? 0.986 -6.135 18.367 1.00 92.00 203 GLY A N 1
ATOM 1636 C CA . GLY A 1 203 ? 0.040 -7.249 18.532 1.00 92.00 203 GLY A CA 1
ATOM 1637 C C . GLY A 1 203 ? -1.428 -6.991 18.159 1.00 92.00 203 GLY A C 1
ATOM 1638 O O . GLY A 1 203 ? -2.300 -7.762 18.551 1.00 92.00 203 GLY A O 1
ATOM 1639 N N . CYS A 1 204 ? -1.746 -5.916 17.432 1.00 92.75 204 CYS A N 1
ATOM 1640 C CA . CYS A 1 204 ? -3.114 -5.640 16.998 1.00 92.75 204 CYS A CA 1
ATOM 1641 C C . CYS A 1 204 ? -3.448 -6.349 15.678 1.00 92.75 204 CYS A C 1
ATOM 1643 O O . CYS A 1 204 ? -2.671 -6.303 14.719 1.00 92.75 204 CYS A O 1
ATOM 1645 N N . HIS A 1 205 ? -4.658 -6.908 15.577 1.00 92.12 205 HIS A N 1
ATOM 1646 C CA . HIS A 1 205 ? -5.216 -7.359 14.296 1.00 92.12 205 HIS A CA 1
ATOM 1647 C C . HIS A 1 205 ? -5.331 -6.162 13.357 1.00 92.12 205 HIS A C 1
ATOM 1649 O O . HIS A 1 205 ? -6.030 -5.209 13.686 1.00 92.12 205 HIS A O 1
ATOM 1655 N N . SER A 1 206 ? -4.625 -6.147 12.235 1.00 93.31 206 SER A N 1
ATOM 1656 C CA . SER A 1 206 ? -4.586 -4.973 11.359 1.00 93.31 206 SER A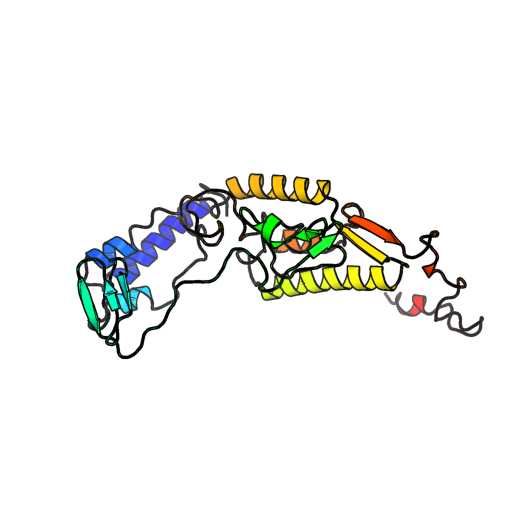 CA 1
ATOM 1657 C C . SER A 1 206 ? -4.468 -5.395 9.910 1.00 93.31 206 SER A C 1
ATOM 1659 O O . SER A 1 206 ? -3.750 -6.341 9.587 1.00 93.31 206 SER A O 1
ATOM 1661 N N . TRP A 1 207 ? -5.112 -4.647 9.020 1.00 92.94 207 TRP A N 1
ATOM 1662 C CA . TRP A 1 207 ? -4.949 -4.837 7.583 1.00 92.94 207 TRP A CA 1
ATOM 1663 C C . TRP A 1 207 ? -3.490 -4.624 7.141 1.00 92.94 207 TRP A C 1
ATOM 1665 O O . TRP A 1 207 ? -3.049 -5.255 6.189 1.00 92.94 207 TRP A O 1
ATOM 1675 N N . TYR A 1 208 ? -2.691 -3.856 7.902 1.00 94.50 208 TYR A N 1
ATOM 1676 C CA . TYR A 1 208 ? -1.243 -3.737 7.678 1.00 94.50 208 TYR A CA 1
ATOM 1677 C C . TYR A 1 208 ? -0.503 -5.079 7.716 1.00 94.50 208 TYR A C 1
ATOM 1679 O O . TYR A 1 208 ? 0.594 -5.171 7.178 1.00 94.50 208 TYR A O 1
ATOM 1687 N N . LYS A 1 209 ? -1.086 -6.096 8.363 1.00 94.12 209 LYS A N 1
ATOM 1688 C CA . LYS A 1 209 ? -0.571 -7.467 8.485 1.00 94.12 209 LYS A CA 1
ATOM 1689 C C . LYS A 1 209 ? -1.537 -8.480 7.856 1.00 94.12 209 LYS A C 1
ATOM 1691 O O . LYS A 1 209 ? -1.638 -9.614 8.321 1.00 94.12 209 LYS A O 1
ATOM 1696 N N . ASN A 1 210 ? -2.300 -8.061 6.845 1.00 91.06 210 ASN A N 1
ATOM 1697 C CA . ASN A 1 210 ? -3.330 -8.872 6.190 1.00 91.06 210 ASN A CA 1
ATOM 1698 C C . ASN A 1 210 ? -4.349 -9.470 7.191 1.00 91.06 210 ASN A C 1
ATOM 1700 O O . ASN A 1 210 ? -4.599 -10.672 7.215 1.00 91.06 210 ASN A O 1
ATOM 1704 N N . GLY A 1 211 ? -4.835 -8.641 8.121 1.00 90.12 211 GLY A N 1
ATOM 1705 C CA . GLY A 1 211 ? -5.815 -9.012 9.151 1.00 90.12 211 GLY A CA 1
ATOM 1706 C C . GLY A 1 211 ? -5.233 -9.709 10.386 1.00 90.12 211 GLY A C 1
ATOM 1707 O O . GLY A 1 211 ? -5.907 -9.787 11.412 1.00 90.12 211 GLY A O 1
ATOM 1708 N N . LYS A 1 212 ? -3.975 -10.162 10.338 1.00 91.81 212 LYS A N 1
ATOM 1709 C CA . LYS A 1 212 ? -3.322 -10.910 11.425 1.00 91.81 212 LYS A CA 1
ATOM 1710 C C . LYS A 1 212 ? -2.942 -10.005 12.606 1.00 91.81 212 LYS A C 1
ATOM 1712 O O . LYS A 1 212 ? -2.663 -8.815 12.435 1.00 91.81 212 LYS A O 1
ATOM 1717 N N . GLY A 1 213 ? -2.904 -10.583 13.811 1.00 91.06 213 GLY A N 1
ATOM 1718 C CA . GLY A 1 213 ? -2.451 -9.916 15.042 1.00 91.06 213 GLY A CA 1
ATOM 1719 C C . GLY A 1 213 ? -0.935 -9.722 15.125 1.00 91.06 213 GLY A C 1
ATOM 1720 O O . GLY A 1 213 ? -0.458 -8.809 15.786 1.00 91.06 213 GLY A O 1
ATOM 1721 N N . SER A 1 214 ? -0.167 -10.534 14.404 1.00 91.62 214 SER A N 1
ATOM 1722 C CA . SER A 1 214 ? 1.295 -10.488 14.363 1.00 91.62 214 SER A CA 1
ATOM 1723 C C . SER A 1 214 ? 1.812 -10.963 13.001 1.00 91.62 214 SER A C 1
ATOM 1725 O O . SER A 1 214 ? 1.045 -11.446 12.162 1.00 91.62 214 SER A O 1
ATOM 1727 N N . GLY A 1 215 ? 3.117 -10.813 12.771 1.00 91.56 215 GLY A N 1
ATOM 1728 C CA . GLY A 1 215 ? 3.795 -11.323 11.580 1.00 91.56 215 GLY A CA 1
ATOM 1729 C C . GLY A 1 215 ? 4.172 -10.245 10.567 1.00 91.56 215 GLY A C 1
ATOM 1730 O O . GLY A 1 215 ? 4.389 -9.087 10.922 1.00 91.56 215 GLY A O 1
ATOM 1731 N N . HIS A 1 216 ? 4.300 -10.675 9.313 1.00 94.00 216 HIS A N 1
ATOM 1732 C CA . HIS A 1 216 ? 4.803 -9.871 8.202 1.00 94.00 216 HIS A CA 1
ATOM 1733 C C . HIS A 1 216 ? 3.910 -8.651 7.951 1.00 94.00 216 HIS A C 1
ATOM 1735 O O . HIS A 1 216 ? 2.681 -8.765 7.891 1.00 94.00 216 HIS A O 1
ATOM 1741 N N . VAL A 1 217 ? 4.533 -7.485 7.808 1.00 95.44 217 VAL A N 1
ATOM 1742 C CA . VAL A 1 217 ? 3.830 -6.225 7.569 1.00 95.44 217 VAL A CA 1
ATOM 1743 C C . VAL A 1 217 ? 3.840 -5.952 6.071 1.00 95.44 217 VAL A C 1
ATOM 1745 O O . VAL A 1 217 ? 4.903 -5.782 5.486 1.00 95.44 217 VAL A O 1
ATOM 1748 N N . THR A 1 218 ? 2.660 -5.897 5.461 1.00 95.31 218 THR A N 1
ATOM 1749 C CA . THR A 1 218 ? 2.454 -5.796 4.005 1.00 95.31 218 THR A CA 1
ATOM 1750 C C . THR A 1 218 ? 1.744 -4.505 3.602 1.00 95.31 218 THR A C 1
ATOM 1752 O O . THR A 1 218 ? 1.732 -4.145 2.435 1.00 95.31 218 THR A O 1
ATOM 1755 N N . GLY A 1 219 ? 1.131 -3.785 4.547 1.00 94.56 219 GLY A N 1
ATOM 1756 C CA . GLY A 1 219 ? 0.322 -2.597 4.248 1.00 94.56 219 GLY A CA 1
ATOM 1757 C C . GLY A 1 219 ? 1.014 -1.256 4.479 1.00 94.56 219 GLY A C 1
ATOM 1758 O O . GLY A 1 219 ? 0.356 -0.225 4.365 1.00 94.56 219 GLY A O 1
ATOM 1759 N N . VAL A 1 220 ? 2.304 -1.239 4.835 1.00 94.88 220 VAL A N 1
ATOM 1760 C CA . VAL A 1 220 ? 3.042 0.009 5.093 1.00 94.88 220 VAL A CA 1
ATOM 1761 C C . VAL A 1 220 ? 4.489 -0.034 4.607 1.00 94.88 220 VAL A C 1
ATOM 1763 O O . VAL A 1 220 ? 5.173 -1.046 4.736 1.00 94.88 220 VAL A O 1
ATOM 1766 N N . TYR A 1 221 ? 4.952 1.097 4.084 1.00 95.69 221 TYR A N 1
ATOM 1767 C CA . TYR A 1 221 ? 6.332 1.328 3.663 1.00 95.69 221 TYR A CA 1
ATOM 1768 C C . TYR A 1 221 ? 7.329 1.352 4.848 1.00 95.69 221 TYR A C 1
ATOM 1770 O O . TYR A 1 221 ? 7.022 1.949 5.883 1.00 95.69 221 TYR A O 1
ATOM 1778 N N . PRO A 1 222 ? 8.533 0.757 4.723 1.00 94.94 222 PRO A N 1
ATOM 1779 C CA . PRO A 1 222 ? 9.575 0.747 5.759 1.00 94.94 222 PRO A CA 1
ATOM 1780 C C . PRO A 1 222 ? 10.384 2.062 5.829 1.00 94.94 222 PRO A C 1
ATOM 1782 O O . PRO A 1 222 ? 11.607 2.056 5.718 1.00 94.94 222 PRO A O 1
ATOM 1785 N N . GLY A 1 223 ? 9.731 3.214 5.996 1.00 93.69 223 GLY A N 1
ATOM 1786 C CA . GLY A 1 223 ? 10.427 4.506 6.013 1.00 93.69 223 GLY A CA 1
ATOM 1787 C C . GLY A 1 223 ? 9.487 5.704 6.079 1.00 93.69 223 GLY A C 1
ATOM 1788 O O . GLY A 1 223 ? 8.310 5.561 6.383 1.00 93.69 223 GLY A O 1
ATOM 1789 N N . THR A 1 224 ? 9.988 6.910 5.814 1.00 93.62 224 THR A N 1
ATOM 1790 C CA . THR A 1 224 ? 9.132 8.104 5.699 1.00 93.62 224 THR A CA 1
ATOM 1791 C C . THR A 1 224 ? 8.613 8.267 4.270 1.00 93.62 224 THR A C 1
ATOM 1793 O O . THR A 1 224 ? 9.185 7.732 3.323 1.00 93.62 224 THR A O 1
ATOM 1796 N N . ILE A 1 225 ? 7.546 9.051 4.093 1.00 93.81 225 ILE A N 1
ATOM 1797 C CA . ILE A 1 225 ? 7.033 9.387 2.756 1.00 93.81 225 ILE A CA 1
ATOM 1798 C C . ILE A 1 225 ? 8.084 10.133 1.911 1.00 93.81 225 ILE A C 1
ATOM 1800 O O . ILE A 1 225 ? 8.194 9.881 0.718 1.00 93.81 225 ILE A O 1
ATOM 1804 N N . LEU A 1 226 ? 8.910 10.984 2.533 1.00 95.19 226 LEU A N 1
ATOM 1805 C CA . LEU A 1 226 ? 10.008 11.684 1.856 1.00 95.19 226 LEU A CA 1
ATOM 1806 C C . LEU A 1 226 ? 11.150 10.736 1.476 1.00 95.19 226 LEU A C 1
ATOM 1808 O O . LEU A 1 226 ? 11.674 10.838 0.380 1.00 95.19 226 LEU A O 1
ATOM 1812 N N . HIS A 1 227 ? 11.465 9.754 2.323 1.00 95.00 227 HIS A N 1
ATOM 1813 C CA . HIS A 1 227 ? 12.432 8.717 1.965 1.00 95.00 227 HIS A CA 1
ATOM 1814 C C . HIS A 1 227 ? 11.973 7.923 0.734 1.00 95.00 227 HIS A C 1
ATOM 1816 O O . HIS A 1 227 ? 12.762 7.691 -0.174 1.00 95.00 227 HIS A O 1
ATOM 1822 N N . LEU A 1 228 ? 10.683 7.561 0.658 1.00 95.12 228 LEU A N 1
ATOM 1823 C CA . LEU A 1 228 ? 10.133 6.933 -0.547 1.00 95.12 228 LEU A CA 1
ATOM 1824 C C . LEU A 1 228 ? 10.266 7.848 -1.770 1.00 95.12 228 LEU A C 1
ATOM 1826 O O . LEU A 1 228 ? 10.663 7.369 -2.828 1.00 95.12 228 LEU A O 1
ATOM 1830 N N . LYS A 1 229 ? 9.948 9.143 -1.635 1.00 95.62 229 LYS A N 1
ATOM 1831 C CA . LYS A 1 229 ? 10.125 10.124 -2.715 1.00 95.62 229 LYS A CA 1
ATOM 1832 C C . LYS A 1 229 ? 11.557 10.090 -3.238 1.00 95.62 229 LYS A C 1
ATOM 1834 O O . LYS A 1 229 ? 11.739 9.893 -4.432 1.00 95.62 229 LYS A O 1
ATOM 1839 N N . ASP A 1 230 ? 12.539 10.230 -2.355 1.00 96.31 230 ASP A N 1
ATOM 1840 C CA . ASP A 1 230 ? 13.953 10.298 -2.727 1.00 96.31 230 ASP A CA 1
ATOM 1841 C C . ASP A 1 230 ? 14.421 8.985 -3.384 1.00 96.31 230 ASP A C 1
ATOM 1843 O O . ASP A 1 230 ? 15.120 9.012 -4.394 1.00 96.31 230 ASP A O 1
ATOM 1847 N N . CYS A 1 231 ? 13.962 7.823 -2.899 1.00 95.25 231 CYS A N 1
ATOM 1848 C CA . CYS A 1 231 ? 14.219 6.541 -3.564 1.00 95.25 231 CYS A CA 1
ATOM 1849 C C . CYS A 1 231 ? 13.625 6.480 -4.980 1.00 95.25 231 CYS A C 1
ATOM 1851 O O . CYS A 1 231 ? 14.246 5.929 -5.886 1.00 95.25 231 CYS A O 1
ATOM 1853 N N . LEU A 1 232 ? 12.431 7.043 -5.178 1.00 96.12 232 LEU A N 1
ATOM 1854 C CA . LEU A 1 232 ? 11.766 7.082 -6.477 1.00 96.12 232 LEU A CA 1
ATOM 1855 C C . LEU A 1 232 ? 12.308 8.192 -7.387 1.00 96.12 232 LEU A C 1
ATOM 1857 O O . LEU A 1 232 ? 12.001 8.190 -8.574 1.00 96.12 232 LEU A O 1
ATOM 1861 N N . GLU A 1 233 ? 13.118 9.138 -6.904 1.00 95.31 233 GLU A N 1
ATOM 1862 C CA . GLU A 1 233 ? 13.722 10.194 -7.730 1.00 95.31 233 GLU A CA 1
ATOM 1863 C C . GLU A 1 233 ? 14.793 9.688 -8.698 1.00 95.31 233 GLU A C 1
ATOM 1865 O O . GLU A 1 233 ? 15.130 10.393 -9.648 1.00 95.31 233 GLU A O 1
ATOM 1870 N N . ASN A 1 234 ? 15.281 8.464 -8.541 1.00 91.69 234 ASN A N 1
ATOM 1871 C CA . ASN A 1 234 ? 16.092 7.794 -9.546 1.00 91.69 234 ASN A CA 1
ATOM 1872 C C . ASN A 1 234 ? 15.343 6.553 -10.042 1.00 91.69 234 ASN A C 1
ATOM 1874 O O . ASN A 1 234 ? 14.671 5.871 -9.275 1.00 91.69 234 ASN A O 1
ATOM 1878 N N . ILE A 1 235 ? 15.459 6.241 -11.335 1.00 93.19 235 ILE A N 1
ATOM 1879 C CA . ILE A 1 235 ? 14.898 5.000 -11.881 1.00 93.19 235 ILE A CA 1
ATOM 1880 C C . ILE A 1 235 ? 15.574 3.750 -11.290 1.00 93.19 235 ILE A C 1
ATOM 1882 O O . ILE A 1 235 ? 14.951 2.688 -11.280 1.00 93.19 235 ILE A O 1
ATOM 1886 N N . GLY A 1 236 ? 16.817 3.877 -10.795 1.00 94.56 236 GLY A N 1
ATOM 1887 C CA . GLY A 1 236 ? 17.569 2.790 -10.155 1.00 94.56 236 GLY A CA 1
ATOM 1888 C C . GLY A 1 236 ? 17.832 1.626 -11.109 1.00 94.56 236 GLY A C 1
ATOM 1889 O O . GLY A 1 236 ? 17.602 0.468 -10.763 1.00 94.56 236 GLY A O 1
ATOM 1890 N N . GLY A 1 237 ? 18.224 1.929 -12.352 1.00 95.56 237 GLY A N 1
ATOM 1891 C CA . GLY A 1 237 ? 18.303 0.953 -13.445 1.00 95.56 237 GLY A CA 1
ATOM 1892 C C . GLY A 1 237 ? 19.225 -0.243 -13.173 1.00 95.56 237 GLY A C 1
ATOM 1893 O O . GLY A 1 237 ? 19.023 -1.311 -13.744 1.00 95.56 237 GLY A O 1
ATOM 1894 N N . GLU A 1 238 ? 20.192 -0.104 -12.269 1.00 97.00 238 GLU A N 1
ATOM 1895 C CA . GLU A 1 238 ? 21.071 -1.165 -11.774 1.00 97.00 238 GLU A CA 1
ATOM 1896 C C . GLU A 1 238 ? 20.324 -2.320 -11.089 1.00 97.00 238 GLU A C 1
ATOM 1898 O O . GLU A 1 238 ? 20.811 -3.456 -11.099 1.00 97.00 238 GLU A O 1
ATOM 1903 N N . HIS A 1 239 ? 19.128 -2.063 -10.556 1.00 98.12 239 HIS A N 1
ATOM 1904 C CA . HIS A 1 239 ? 18.266 -3.059 -9.919 1.00 98.12 239 HIS A CA 1
ATOM 1905 C C . HIS A 1 239 ? 17.406 -3.842 -10.919 1.00 98.12 239 HIS A C 1
ATOM 1907 O O . HIS A 1 239 ? 16.629 -4.702 -10.512 1.00 98.12 239 HIS A O 1
ATOM 1913 N N . PHE A 1 240 ? 17.542 -3.583 -12.223 1.00 98.44 240 PHE A N 1
ATOM 1914 C CA . PHE A 1 240 ? 16.705 -4.178 -13.260 1.00 98.44 240 PHE A CA 1
ATOM 1915 C C . PHE A 1 240 ? 17.522 -4.988 -14.265 1.00 98.44 240 PHE A C 1
ATOM 1917 O O . PHE A 1 240 ? 18.651 -4.654 -14.627 1.00 98.44 240 PHE A O 1
ATOM 1924 N N . ASN A 1 241 ? 16.908 -6.059 -14.753 1.00 98.06 241 ASN A N 1
ATOM 1925 C CA . ASN A 1 241 ? 17.300 -6.729 -15.980 1.00 98.06 241 ASN A CA 1
ATOM 1926 C C . ASN A 1 241 ? 16.680 -5.969 -17.156 1.00 98.06 241 ASN A C 1
ATOM 1928 O O . ASN A 1 241 ? 15.459 -5.819 -17.215 1.00 98.06 241 ASN A O 1
ATOM 1932 N N . ILE A 1 242 ? 17.512 -5.501 -18.088 1.00 97.94 242 ILE A N 1
ATOM 1933 C CA . ILE A 1 242 ? 17.075 -4.770 -19.284 1.00 97.94 242 ILE A CA 1
ATOM 1934 C C . ILE A 1 242 ? 17.299 -5.651 -20.512 1.00 97.94 242 ILE A C 1
ATOM 1936 O O . ILE A 1 242 ? 18.432 -5.994 -20.851 1.00 97.94 242 ILE A O 1
ATOM 1940 N N . GLU A 1 243 ? 16.208 -6.002 -21.187 1.00 97.69 243 GLU A N 1
ATOM 1941 C CA . GLU A 1 243 ? 16.221 -6.700 -22.470 1.00 97.69 243 GLU A CA 1
ATOM 1942 C C . GLU A 1 243 ? 16.020 -5.678 -23.592 1.00 97.69 243 GLU A C 1
ATOM 1944 O O . GLU A 1 243 ? 15.035 -4.939 -23.588 1.00 97.69 243 GLU A O 1
ATOM 1949 N N . TYR A 1 244 ? 16.933 -5.647 -24.561 1.00 98.25 244 TYR A N 1
ATOM 1950 C CA . TYR A 1 244 ? 16.859 -4.771 -25.735 1.00 98.25 244 TYR A CA 1
ATOM 1951 C C . TYR A 1 244 ? 16.176 -5.482 -26.910 1.00 98.25 244 TYR A C 1
ATOM 1953 O O . TYR A 1 244 ? 16.179 -6.712 -26.987 1.00 98.25 244 TYR A O 1
ATOM 1961 N N . ARG A 1 245 ? 15.570 -4.720 -27.828 1.00 97.44 245 ARG A N 1
ATOM 1962 C CA . ARG A 1 245 ? 14.938 -5.276 -29.042 1.00 97.44 245 ARG A CA 1
ATOM 1963 C C . ARG A 1 245 ? 15.994 -5.736 -30.038 1.00 97.44 245 ARG A C 1
ATOM 1965 O O . ARG A 1 245 ? 15.837 -6.790 -30.653 1.00 97.44 245 ARG A O 1
ATOM 1972 N N . SER A 1 246 ? 17.069 -4.964 -30.164 1.00 97.06 246 SER A N 1
ATOM 1973 C CA . SER A 1 246 ? 18.181 -5.244 -31.067 1.00 97.06 246 SER A CA 1
ATOM 1974 C C . SER A 1 246 ? 19.375 -5.848 -30.332 1.00 97.06 246 SER A C 1
ATOM 1976 O O . SER A 1 246 ? 19.580 -5.638 -29.138 1.00 97.06 246 SER A O 1
ATOM 1978 N N . LYS A 1 247 ? 20.241 -6.553 -31.074 1.00 96.00 247 LYS A N 1
ATOM 1979 C CA . LYS A 1 247 ? 21.532 -7.033 -30.538 1.00 96.00 247 LYS A CA 1
ATOM 1980 C C . LYS A 1 247 ? 22.441 -5.881 -30.094 1.00 96.00 247 LYS A C 1
ATOM 1982 O O . LYS A 1 247 ? 23.213 -6.033 -29.152 1.00 96.00 247 LYS A O 1
ATOM 1987 N N . ASN A 1 248 ? 22.367 -4.744 -30.786 1.00 95.56 248 ASN A N 1
ATOM 1988 C CA . ASN A 1 248 ? 23.090 -3.533 -30.424 1.00 95.56 248 ASN A CA 1
ATOM 1989 C C . ASN A 1 248 ? 22.180 -2.625 -29.586 1.00 95.56 248 ASN A C 1
ATOM 1991 O O . ASN A 1 248 ? 21.252 -2.031 -30.126 1.00 95.56 248 ASN A O 1
ATOM 1995 N N . ARG A 1 249 ? 22.484 -2.474 -28.291 1.00 95.31 249 ARG A N 1
ATOM 1996 C CA . ARG A 1 249 ? 21.719 -1.616 -27.365 1.00 95.31 249 ARG A CA 1
ATOM 1997 C C . ARG A 1 249 ? 21.676 -0.137 -27.758 1.00 95.31 249 ARG A C 1
ATOM 1999 O O . ARG A 1 249 ? 20.855 0.598 -27.234 1.00 95.31 249 ARG A O 1
ATOM 2006 N N . PHE A 1 250 ? 22.559 0.301 -28.654 1.00 96.44 250 PHE A N 1
ATOM 2007 C CA . PHE A 1 250 ? 22.603 1.668 -29.169 1.00 96.44 250 PHE A CA 1
ATOM 2008 C C . PHE A 1 250 ? 21.854 1.830 -30.496 1.00 96.44 250 PHE A C 1
ATOM 2010 O O . PHE A 1 250 ? 22.020 2.843 -31.167 1.00 96.44 250 PHE A O 1
ATOM 2017 N N . HIS A 1 251 ? 21.025 0.858 -30.896 1.00 95.69 251 HIS A N 1
ATOM 2018 C CA . HIS A 1 251 ? 20.229 0.960 -32.122 1.00 95.69 251 HIS A CA 1
ATOM 2019 C C . HIS A 1 251 ? 19.335 2.210 -32.146 1.00 95.69 251 HIS A C 1
ATOM 2021 O O . HIS A 1 251 ? 19.124 2.796 -33.205 1.00 95.69 251 HIS A O 1
ATOM 2027 N N . PHE A 1 252 ? 18.890 2.676 -30.976 1.00 94.19 252 PHE A N 1
ATOM 2028 C CA . PHE A 1 252 ? 18.096 3.897 -30.844 1.00 94.19 252 PHE A CA 1
ATOM 2029 C C . PHE A 1 252 ? 18.806 5.180 -31.306 1.00 94.19 252 PHE A C 1
ATOM 2031 O O . PHE A 1 252 ? 18.132 6.180 -31.529 1.00 94.19 252 PHE A O 1
ATOM 2038 N N . LEU A 1 253 ? 20.138 5.175 -31.469 1.00 94.38 253 LEU A N 1
ATOM 2039 C CA . LEU A 1 253 ? 20.873 6.326 -32.009 1.00 94.38 253 LEU A CA 1
ATOM 2040 C C . LEU A 1 253 ? 20.523 6.614 -33.478 1.00 94.38 253 LEU A C 1
ATOM 2042 O O . LEU A 1 253 ? 20.849 7.687 -33.981 1.00 94.38 253 LEU A O 1
ATOM 2046 N N . GLY A 1 254 ? 19.861 5.680 -34.169 1.00 92.31 254 GLY A N 1
ATOM 2047 C CA . GLY A 1 254 ? 19.372 5.886 -35.527 1.00 92.31 254 GLY A CA 1
ATOM 2048 C C . GLY A 1 254 ? 20.494 6.258 -36.497 1.00 92.31 254 GLY A C 1
ATOM 2049 O O . GLY A 1 254 ? 21.501 5.558 -36.596 1.00 92.31 254 GLY A O 1
ATOM 2050 N N . ASN A 1 255 ? 20.309 7.362 -37.220 1.00 91.69 255 ASN A N 1
ATOM 2051 C CA . ASN A 1 255 ? 21.287 7.912 -38.161 1.00 91.69 255 ASN A CA 1
ATOM 2052 C C . ASN A 1 255 ? 22.300 8.874 -37.505 1.00 91.69 255 ASN A C 1
ATOM 2054 O O . ASN A 1 255 ? 23.119 9.448 -38.215 1.00 91.69 255 ASN A O 1
ATOM 2058 N N . GLY A 1 256 ? 22.255 9.050 -36.181 1.00 91.19 256 GLY A N 1
ATOM 2059 C CA . GLY A 1 256 ? 23.140 9.955 -35.449 1.00 91.19 256 GLY A CA 1
ATOM 2060 C C . GLY A 1 256 ? 22.753 11.435 -35.515 1.00 91.19 256 GLY A C 1
ATOM 2061 O O . GLY A 1 256 ? 23.505 12.252 -34.992 1.00 91.19 256 GLY A O 1
ATOM 2062 N N . GLU A 1 257 ? 21.609 11.781 -36.113 1.00 89.19 257 GLU A N 1
ATOM 2063 C CA . GLU A 1 257 ? 21.120 13.161 -36.186 1.00 89.19 257 GLU A CA 1
ATOM 2064 C C . GLU A 1 257 ? 20.082 13.456 -35.096 1.00 89.19 257 GLU A C 1
ATOM 2066 O O . GLU A 1 257 ? 19.224 12.631 -34.767 1.00 89.19 257 GLU A O 1
ATOM 2071 N N . SER A 1 258 ? 20.133 14.668 -34.548 1.00 86.56 258 SER A N 1
ATOM 2072 C CA . SER A 1 258 ? 19.087 15.189 -33.668 1.00 86.56 258 SER A CA 1
ATOM 2073 C C . SER A 1 258 ? 17.902 15.747 -34.472 1.00 86.56 258 SER A C 1
ATOM 2075 O O . SER A 1 258 ? 18.039 16.144 -35.630 1.00 86.56 258 SER A O 1
ATOM 2077 N N . LEU A 1 259 ? 16.728 15.882 -33.838 1.00 84.00 259 LEU A N 1
ATOM 2078 C CA . LEU A 1 259 ? 15.573 16.573 -34.443 1.00 84.00 259 LEU A CA 1
ATOM 2079 C C . LEU A 1 259 ? 15.879 18.035 -34.821 1.00 84.00 259 LEU A C 1
ATOM 2081 O O . LEU A 1 259 ? 15.188 18.611 -35.664 1.00 84.00 259 LEU A O 1
ATOM 2085 N N . TYR A 1 260 ? 16.896 18.634 -34.197 1.00 85.12 260 TYR A N 1
ATOM 2086 C CA . TYR A 1 260 ? 17.320 20.005 -34.455 1.00 85.12 260 TYR A CA 1
ATOM 2087 C C . TYR A 1 260 ? 18.328 20.118 -35.592 1.00 85.12 260 TYR A C 1
ATOM 2089 O O . TYR A 1 260 ? 18.494 21.220 -36.099 1.00 85.12 260 TYR A O 1
ATOM 2097 N N . ASP A 1 261 ? 18.948 19.027 -36.046 1.00 86.12 261 ASP A N 1
ATOM 2098 C CA . ASP A 1 261 ? 20.001 19.107 -37.063 1.00 86.12 261 ASP A CA 1
ATOM 2099 C C . ASP A 1 261 ? 19.419 19.502 -38.428 1.00 86.12 261 ASP A C 1
ATOM 2101 O O . ASP A 1 261 ? 20.058 20.231 -39.185 1.00 86.12 261 ASP A O 1
ATOM 2105 N N . LYS A 1 262 ? 18.183 19.068 -38.739 1.00 82.44 262 LYS A N 1
ATOM 2106 C CA . LYS A 1 262 ? 17.462 19.324 -40.006 1.00 82.44 262 LYS A CA 1
ATOM 2107 C C . LYS A 1 262 ? 18.371 19.204 -41.245 1.00 82.44 262 LYS A C 1
ATOM 2109 O O . LYS A 1 262 ? 18.394 20.109 -42.078 1.00 82.44 262 LYS A O 1
ATOM 2114 N N . ALA A 1 263 ? 19.146 18.119 -41.341 1.00 79.19 263 ALA A N 1
ATOM 2115 C CA . ALA A 1 263 ? 20.142 17.897 -42.399 1.00 79.19 263 ALA A CA 1
ATOM 2116 C C . ALA A 1 263 ? 21.162 19.053 -42.559 1.00 79.19 263 ALA A C 1
ATOM 2118 O O . ALA A 1 263 ? 21.527 19.436 -43.670 1.00 79.19 263 ALA A O 1
ATOM 2119 N N . GLY A 1 264 ? 21.593 19.641 -41.439 1.00 79.31 264 GLY A N 1
ATOM 2120 C CA . GLY A 1 264 ? 22.541 20.757 -41.380 1.00 79.31 264 GLY A CA 1
ATOM 2121 C C . GLY A 1 264 ? 21.914 22.152 -41.480 1.00 79.31 264 GLY A C 1
ATOM 2122 O O . GLY A 1 264 ? 22.646 23.138 -41.465 1.00 79.31 264 GLY A O 1
ATOM 2123 N N . ALA A 1 265 ? 20.584 22.260 -41.581 1.00 83.06 265 ALA A N 1
ATOM 2124 C CA . ALA A 1 265 ? 19.872 23.532 -41.741 1.00 83.06 265 ALA A CA 1
ATOM 2125 C C . ALA A 1 265 ? 19.100 23.985 -40.487 1.00 83.06 265 ALA A C 1
ATOM 2127 O O . ALA A 1 265 ? 18.323 24.941 -40.552 1.00 83.06 265 ALA A O 1
ATOM 2128 N N . GLY A 1 266 ? 19.230 23.274 -39.368 1.00 85.12 266 GLY A N 1
ATOM 2129 C CA . GLY A 1 266 ? 18.507 23.597 -38.143 1.00 85.12 266 GLY A CA 1
ATOM 2130 C C . GLY A 1 266 ? 19.336 24.354 -37.108 1.00 85.12 266 GLY A C 1
ATOM 2131 O O . GLY A 1 266 ? 20.487 24.716 -37.341 1.00 85.12 266 GLY A O 1
ATOM 2132 N N . ASP A 1 267 ? 18.705 24.661 -35.975 1.00 84.94 267 ASP A N 1
ATOM 2133 C CA . ASP A 1 267 ? 19.335 25.429 -34.904 1.00 84.94 267 ASP A CA 1
ATOM 2134 C C . ASP A 1 267 ? 20.222 24.523 -34.046 1.00 84.94 267 ASP A C 1
ATOM 2136 O O . ASP A 1 267 ? 19.755 23.816 -33.152 1.00 84.94 267 ASP A O 1
ATOM 2140 N N . LEU A 1 268 ? 21.522 24.569 -34.323 1.00 85.12 268 LEU A N 1
ATOM 2141 C CA . LEU A 1 268 ? 22.531 23.810 -33.589 1.00 85.12 268 LEU A CA 1
ATOM 2142 C C . LEU A 1 268 ? 22.837 24.404 -32.207 1.00 85.12 268 LEU A C 1
ATOM 2144 O O . LEU A 1 268 ? 23.541 23.769 -31.429 1.00 85.12 268 LEU A O 1
ATOM 2148 N N . ALA A 1 269 ? 22.329 25.598 -31.893 1.00 86.81 269 ALA A N 1
ATOM 2149 C CA . ALA A 1 269 ? 22.562 26.302 -30.638 1.00 86.81 269 ALA A CA 1
ATOM 2150 C C . ALA A 1 269 ? 21.324 26.335 -29.722 1.00 86.81 269 ALA A C 1
ATOM 2152 O O . ALA A 1 269 ? 21.362 27.025 -28.705 1.00 86.81 269 ALA A O 1
ATOM 2153 N N . TYR A 1 270 ? 20.273 25.550 -30.008 1.00 83.69 270 TYR A N 1
ATOM 2154 C CA . TYR A 1 270 ? 19.012 25.530 -29.242 1.00 83.69 270 TYR A CA 1
ATOM 2155 C C . TYR A 1 270 ? 19.206 25.346 -27.723 1.00 83.69 270 TYR A C 1
ATOM 2157 O O . TYR A 1 270 ? 18.420 25.824 -26.906 1.00 83.69 270 TYR A O 1
ATOM 2165 N N . TYR A 1 271 ? 20.266 24.642 -27.316 1.00 82.56 271 TYR A N 1
ATOM 2166 C CA . TYR A 1 271 ? 20.581 24.390 -25.912 1.00 82.56 271 TYR A CA 1
ATOM 2167 C C . TYR A 1 271 ? 21.082 25.650 -25.177 1.00 82.56 271 TYR A C 1
ATOM 2169 O O . TYR A 1 271 ? 20.951 25.737 -23.955 1.00 82.56 271 TYR A O 1
ATOM 2177 N N . MET A 1 272 ? 21.603 26.652 -25.893 1.00 86.44 272 MET A N 1
ATOM 2178 C CA . MET A 1 272 ? 22.053 27.928 -25.321 1.00 86.44 272 MET A CA 1
ATOM 2179 C C . MET A 1 272 ? 20.883 28.768 -24.790 1.00 86.44 272 MET A C 1
ATOM 2181 O O . MET A 1 272 ? 21.056 29.496 -23.814 1.00 86.44 272 MET A O 1
ATOM 2185 N N . ASP A 1 273 ? 19.678 28.621 -25.348 1.00 79.12 273 ASP A N 1
ATOM 2186 C CA . ASP A 1 273 ? 18.486 29.348 -24.885 1.00 79.12 273 ASP A CA 1
ATOM 2187 C C . ASP A 1 273 ? 18.037 28.928 -23.479 1.00 79.12 273 ASP A C 1
ATOM 2189 O O . ASP A 1 273 ? 17.437 29.720 -22.749 1.00 79.12 273 ASP A O 1
ATOM 2193 N N . THR A 1 274 ? 18.379 27.703 -23.068 1.00 71.06 274 THR A N 1
ATOM 2194 C CA . THR A 1 274 ? 18.109 27.187 -21.717 1.00 71.06 274 THR A CA 1
ATOM 2195 C C . THR A 1 274 ? 19.165 27.589 -20.683 1.00 71.06 274 THR A C 1
ATOM 2197 O O . THR A 1 274 ? 18.937 27.405 -19.492 1.00 71.06 274 THR A O 1
ATOM 2200 N N . MET A 1 275 ? 20.292 28.180 -21.110 1.00 69.06 275 MET A N 1
ATOM 2201 C CA . MET A 1 275 ? 21.373 28.652 -20.228 1.00 69.06 275 MET A CA 1
ATOM 2202 C C . MET A 1 275 ? 21.207 30.107 -19.763 1.00 69.06 275 MET A C 1
ATOM 2204 O O . MET A 1 275 ? 22.166 30.709 -19.277 1.00 69.06 275 MET A O 1
ATOM 2208 N N . LYS A 1 276 ? 20.020 30.705 -19.911 1.00 54.25 276 LYS A N 1
ATOM 2209 C CA . LYS A 1 276 ? 19.756 32.026 -19.329 1.00 54.25 276 LYS A CA 1
ATOM 2210 C C . LYS A 1 276 ? 19.772 31.913 -17.800 1.00 54.25 276 LYS A C 1
ATOM 2212 O O . LYS A 1 276 ? 18.825 31.398 -17.211 1.00 54.25 276 LYS A O 1
ATOM 2217 N N . LEU A 1 277 ? 20.897 32.349 -17.227 1.00 52.78 277 LEU A N 1
ATOM 2218 C CA . LEU A 1 277 ? 21.120 32.623 -15.805 1.00 52.78 277 LEU A CA 1
ATOM 2219 C C . LEU A 1 277 ? 20.061 33.577 -15.244 1.00 52.78 277 LEU A C 1
ATOM 2221 O O . LEU A 1 277 ? 19.719 34.552 -15.955 1.00 52.78 277 LEU A O 1
#

pLDDT: mean 93.2, std 5.59, range [52.78, 98.44]

Radius of gyration: 26.18 Å; chains: 1; bounding box: 59×51×74 Å

Organism: NCBI:txid911720

Sequence (277 aa):
MYKDHPMQQGLKALCRQQMEERVRGNKDPEVVSRILDLDFNPGCRRLTPGEGYLEAFANDNAVMSFKPIERITEEGIRIVDGQEHKFDMIVCATGFDTTFIPSWDLVGRNGARLDERWKTNPEAFFSVQVDTMPNSFIFNGPNPAVSHGSVLTQISWTCDYLLRWAKKIATEDIKSIDVKREAMDDYNVYAQEFLKRMVWSDGCHSWYKNGKGSGHVTGVYPGTILHLKDCLENIGGEHFNIEYRSKNRFHFLGNGESLYDKAGAGDLAYYMDTMKL

Secondary structure (DSSP, 8-state):
-BTT-HHHHHHHHHHHHHHHHHHTT---HHHHHHHH---S-TTSS-----TTHHHHTTSTT-----SPEEEE-SSEEEETTS-EEE-S----------S---SS--B-GGG-BHHHHHSSS---BTTTB-TT-TT---SS-SS-STTSS-HHHHHHHHHHHHHHHHHHHHHTTEEEEEE-HHHHHHHHHHHHHHHTTBGGGSSS--GGGTT-SSS---SS-SS-HHHHHHHHTS--GGGEEEEESSSSTTGGGTTS--TTTGGGTS-TTGGGGGG--

Foldseek 3Di:
DFPPDPVQVVVQVVVLVVLLVLLVLAPDPVLSCVSNPDPATPPLAQDDDDPPPNNVNRDPPHDDDPFAWPDADPQGTAGPVGDGDGDPDDDDPPDDQLLLQDPDWQAFPPRDTQCVCSVAAFFADLQFADARRKPGTDQRHWAHAPRQDDSVVLSVLSVVLNVVVVVCCVQQQWPIKGFDPVLRVVLQVVFQVLCCRHSNQAQCQYSLNPRHSHDGGTNHHSDHSVVSSVVSVDNPRVRIDTHGPDPDRRVSCPPVDDPQCVVVPGDPCVVVVVVPD